Protein AF-A0A1W6JXF6-F1 (afdb_monomer)

Organism: NCBI:txid282676

pLDDT: mean 92.79, std 7.66, range [57.78, 98.44]

Sequence (200 aa):
MKIFRYTEKNNLLYPDENGKIIVIIDNSIVRAYNENKEEIINPNFWLDKEDQEIIRRIRLIESKIQNDHISIDQCIAYYPKERKIRLYNLLGKIFEDYIFQLLQNRYNVERNREIFISSKLFPNSHNRPDFIIENKLAIEAKIKENGYQQTLEYSKYFKFGAIVFPFSGICKPPLFWSCIYNTVIDPKRLFSWIDIYLKK

Secondary structure (DSSP, 8-state):
-EEEEEEEETTEEEE-TT-SEEEEEETTEEEEE-TT--B-SSPPBP--HHHHHHHHHHHHHHTTSSS-----HHHHTS-HHHHHHHHHHHHHHHHHHHHHHHHHTTS-EEES--SSPPPTT-TT-----SEEETTTEEEEE-SSB--HHHHHHHHTT-SEEEEE-SS--B--PPTTEEEE--TTT-THHHHHHHHHHHT-

Mean predicted aligned error: 4.71 Å

Radius of gyration: 20.48 Å; Cα contacts (8 Å, |Δi|>4): 330; chains: 1; bounding box: 48×38×59 Å

Nearest PDB structures (foldseek):
  6gnd-assembly2_E-2  TM=5.842E-01  e=3.401E+00  Clostridium acetobutylicum ATCC 824
  6gna-assembly1_A  TM=4.923E-01  e=1.575E+00  Clostridium acetobutylicum ATCC 824
  6gnd-assembly1_G  TM=6.306E-01  e=5.682E+00  Clostridium acetobutylicum ATCC 824

Structure (mmCIF, N/CA/C/O backbone):
data_AF-A0A1W6JXF6-F1
#
_entry.id   AF-A0A1W6JXF6-F1
#
loop_
_atom_site.group_PDB
_atom_site.id
_atom_site.type_symbol
_atom_site.label_atom_id
_atom_site.label_alt_id
_atom_site.label_comp_id
_atom_site.label_asym_id
_atom_site.label_entity_id
_atom_site.label_seq_id
_atom_site.pdbx_PDB_ins_code
_atom_site.Cartn_x
_atom_site.Cartn_y
_atom_site.Cartn_z
_atom_site.occupancy
_atom_site.B_iso_or_equiv
_atom_site.auth_seq_id
_atom_site.auth_comp_id
_atom_site.auth_asym_id
_atom_site.auth_atom_id
_atom_site.pdbx_PDB_model_num
ATOM 1 N N . MET A 1 1 ? -1.249 1.245 -21.856 1.00 88.62 1 MET A N 1
ATOM 2 C CA . MET A 1 1 ? 0.124 1.108 -22.375 1.00 88.62 1 MET A CA 1
ATOM 3 C C . MET A 1 1 ? 1.071 2.225 -21.922 1.00 88.62 1 MET A C 1
ATOM 5 O O . MET A 1 1 ? 0.755 3.404 -22.060 1.00 88.62 1 MET A O 1
ATOM 9 N N . LYS A 1 2 ? 2.245 1.845 -21.404 1.00 94.25 2 LYS A N 1
ATOM 10 C CA . LYS A 1 2 ? 3.421 2.692 -21.138 1.00 94.25 2 LYS A CA 1
ATOM 11 C C . LYS A 1 2 ? 4.643 2.062 -21.810 1.00 94.25 2 LYS A C 1
ATOM 13 O O . LYS A 1 2 ? 4.726 0.840 -21.882 1.00 94.25 2 LYS A O 1
ATOM 18 N N . ILE A 1 3 ? 5.562 2.890 -22.301 1.00 95.19 3 ILE A N 1
ATOM 19 C CA . ILE A 1 3 ? 6.779 2.445 -22.988 1.00 95.19 3 ILE A CA 1
ATOM 20 C C . ILE A 1 3 ? 7.971 3.130 -22.330 1.00 95.19 3 ILE A C 1
ATOM 22 O O . ILE A 1 3 ? 7.958 4.345 -22.141 1.00 95.19 3 ILE A O 1
ATOM 26 N N . PHE A 1 4 ? 8.983 2.341 -21.999 1.00 96.69 4 PHE A N 1
ATOM 27 C CA . PHE A 1 4 ? 10.226 2.784 -21.389 1.00 96.69 4 PHE A CA 1
ATOM 28 C C . PHE A 1 4 ? 11.419 2.248 -22.175 1.00 96.69 4 PHE A C 1
ATOM 30 O O . PHE A 1 4 ? 11.306 1.245 -22.886 1.00 96.69 4 PHE A O 1
ATOM 37 N N . ARG A 1 5 ? 12.565 2.914 -22.033 1.00 97.38 5 ARG A N 1
ATOM 38 C CA . ARG A 1 5 ? 13.825 2.471 -22.622 1.00 97.38 5 ARG A CA 1
ATOM 39 C C . ARG A 1 5 ? 14.824 2.103 -21.535 1.00 97.38 5 ARG A C 1
ATOM 41 O O . ARG A 1 5 ? 14.823 2.655 -20.437 1.00 97.38 5 ARG A O 1
ATOM 48 N N . TYR A 1 6 ? 15.627 1.097 -21.830 1.00 97.94 6 TYR A N 1
ATOM 49 C CA . TYR A 1 6 ? 16.571 0.524 -20.890 1.00 97.94 6 TYR A CA 1
ATOM 50 C C . TYR A 1 6 ? 17.893 0.217 -21.582 1.00 97.94 6 TYR A C 1
ATOM 52 O O . TYR A 1 6 ? 17.942 -0.117 -22.769 1.00 97.94 6 TYR A O 1
ATOM 60 N N . THR A 1 7 ? 18.964 0.294 -20.805 1.00 97.38 7 THR A N 1
ATOM 61 C CA . THR A 1 7 ? 20.283 -0.198 -21.189 1.00 97.38 7 THR A CA 1
ATOM 62 C C . THR A 1 7 ? 20.595 -1.430 -20.354 1.00 97.38 7 THR A C 1
ATOM 64 O O . THR A 1 7 ? 20.482 -1.408 -19.126 1.00 97.38 7 THR A O 1
ATOM 67 N N . GLU A 1 8 ? 20.982 -2.512 -21.019 1.00 96.06 8 GLU A N 1
ATOM 68 C CA . GLU A 1 8 ? 21.391 -3.742 -20.354 1.00 96.06 8 GLU A CA 1
ATOM 69 C C . GLU A 1 8 ? 22.845 -3.642 -19.882 1.00 96.06 8 GLU A C 1
ATOM 71 O O . GLU A 1 8 ? 23.741 -3.267 -20.641 1.00 96.06 8 GLU A O 1
ATOM 76 N N . LYS A 1 9 ? 23.085 -3.970 -18.611 1.00 95.31 9 LYS A N 1
ATOM 77 C CA . LYS A 1 9 ? 24.424 -4.111 -18.029 1.00 95.31 9 LYS A CA 1
ATOM 78 C C . LYS A 1 9 ? 24.409 -5.300 -17.081 1.00 95.31 9 LYS A C 1
ATOM 80 O O . LYS A 1 9 ? 23.603 -5.319 -16.157 1.00 95.31 9 LYS A O 1
ATOM 85 N N . ASN A 1 10 ? 25.308 -6.265 -17.273 1.00 92.81 10 ASN A N 1
ATOM 86 C CA . ASN A 1 10 ? 25.415 -7.460 -16.422 1.00 92.81 10 ASN A CA 1
ATOM 87 C C . ASN A 1 10 ? 24.066 -8.190 -16.229 1.00 92.81 10 ASN A C 1
ATOM 89 O O . ASN A 1 10 ? 23.692 -8.501 -15.100 1.00 92.81 10 ASN A O 1
ATOM 93 N N . ASN A 1 11 ? 23.320 -8.417 -17.317 1.00 92.25 11 ASN A N 1
ATOM 94 C CA . ASN A 1 11 ? 21.986 -9.042 -17.318 1.00 92.25 11 ASN A CA 1
ATOM 95 C C . ASN A 1 11 ? 20.922 -8.288 -16.494 1.00 92.25 11 ASN A C 1
ATOM 97 O O . ASN A 1 11 ? 19.925 -8.875 -16.074 1.00 92.25 11 ASN A O 1
ATOM 101 N N . LEU A 1 12 ? 21.137 -6.996 -16.226 1.00 96.38 12 LEU A N 1
ATOM 102 C CA . LEU A 1 12 ? 20.176 -6.119 -15.569 1.00 96.38 12 LEU A CA 1
A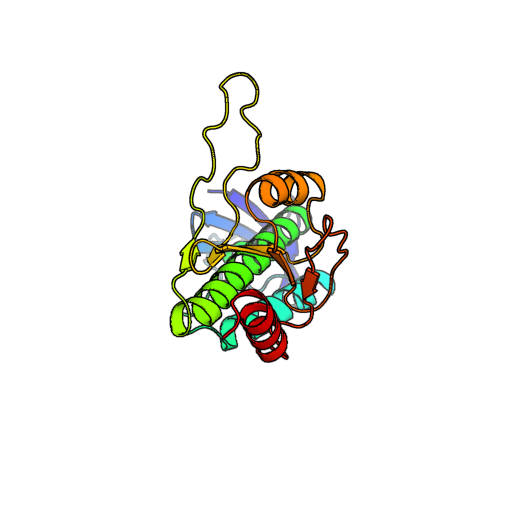TOM 103 C C . LEU A 1 12 ? 19.807 -4.957 -16.484 1.00 96.38 12 LEU 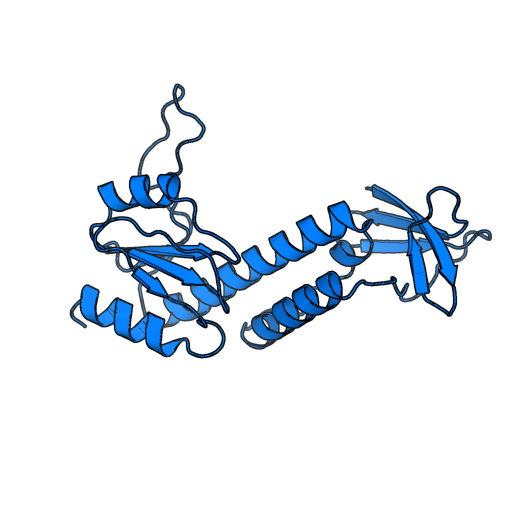A C 1
ATOM 105 O O . LEU A 1 12 ? 20.668 -4.312 -17.085 1.00 96.38 12 LEU A O 1
ATOM 109 N N . LEU A 1 13 ? 18.516 -4.650 -16.532 1.00 97.06 13 LEU A N 1
ATOM 110 C CA . LEU A 1 13 ? 17.970 -3.516 -17.257 1.00 97.06 13 LEU A CA 1
ATOM 111 C C . LEU A 1 13 ? 17.993 -2.272 -16.366 1.00 97.06 13 LEU A C 1
ATOM 113 O O . LEU A 1 13 ? 17.260 -2.174 -15.376 1.00 97.06 13 LEU A O 1
ATOM 117 N N . TYR A 1 14 ? 18.817 -1.297 -16.750 1.00 97.38 14 TYR A N 1
ATOM 118 C CA . TYR A 1 14 ? 18.905 0.015 -16.114 1.00 97.38 14 TYR A CA 1
ATOM 119 C C . TYR A 1 14 ? 18.068 1.044 -16.884 1.00 97.38 14 TYR A C 1
ATOM 121 O O . TYR A 1 14 ? 18.184 1.093 -18.109 1.00 97.38 14 TYR A O 1
ATOM 129 N N . PRO A 1 15 ? 17.243 1.861 -16.202 1.00 96.06 15 PRO A N 1
ATOM 130 C CA . PRO A 1 15 ? 16.487 2.941 -16.837 1.00 96.06 15 PRO A CA 1
ATOM 131 C C . PRO A 1 15 ? 17.400 3.869 -17.644 1.00 96.06 15 PRO A C 1
ATOM 133 O O . PRO A 1 15 ? 18.364 4.403 -17.093 1.00 96.06 15 PRO A O 1
ATOM 136 N N . ASP A 1 16 ? 17.098 4.058 -18.927 1.00 96.75 16 ASP A N 1
ATOM 137 C CA . ASP A 1 16 ? 17.883 4.904 -19.829 1.00 96.75 16 ASP A CA 1
ATOM 138 C C . ASP A 1 16 ? 17.008 5.363 -21.002 1.00 96.75 16 ASP A C 1
ATOM 140 O O . ASP A 1 16 ? 16.611 4.558 -21.839 1.00 96.75 16 ASP A O 1
ATOM 144 N N . GLU A 1 17 ? 16.709 6.660 -21.094 1.00 94.56 17 GLU A N 1
ATOM 145 C CA . GLU A 1 17 ? 15.862 7.222 -22.161 1.00 94.56 17 GLU A CA 1
ATOM 146 C C . GLU A 1 17 ? 16.454 7.063 -23.572 1.00 94.56 17 GLU A C 1
ATOM 148 O O . GLU A 1 17 ? 15.711 7.090 -24.560 1.00 94.56 17 GLU A O 1
ATOM 153 N N . ASN A 1 18 ? 17.767 6.836 -23.662 1.00 95.81 18 ASN A N 1
ATOM 154 C CA . ASN A 1 18 ? 18.485 6.544 -24.902 1.00 95.81 18 ASN A CA 1
ATOM 155 C C . ASN A 1 18 ? 18.839 5.054 -25.038 1.00 95.81 18 ASN A C 1
ATOM 157 O O . ASN A 1 18 ? 19.545 4.665 -25.970 1.00 95.81 18 ASN A O 1
ATOM 161 N N . GLY A 1 19 ? 18.352 4.222 -24.116 1.00 95.31 19 GLY A N 1
ATOM 162 C CA . GLY A 1 19 ? 18.588 2.791 -24.101 1.00 95.31 19 GLY A CA 1
ATOM 163 C C . GLY A 1 19 ? 17.999 2.078 -25.316 1.00 95.31 19 GLY A C 1
ATOM 164 O O . GLY A 1 19 ? 16.986 2.486 -25.891 1.00 95.31 19 GLY A O 1
ATOM 165 N N . LYS A 1 20 ? 18.652 0.982 -25.703 1.00 96.00 20 LYS A N 1
ATOM 166 C CA . LYS A 1 20 ? 18.291 0.172 -26.875 1.00 96.00 20 LYS A CA 1
ATOM 167 C C . LYS A 1 20 ? 17.203 -0.863 -26.592 1.00 96.00 20 LYS A C 1
ATOM 169 O O . LYS A 1 20 ? 16.563 -1.335 -27.527 1.00 96.00 20 LYS A O 1
ATOM 174 N N . ILE A 1 21 ? 16.996 -1.220 -25.324 1.00 97.50 21 ILE A N 1
ATOM 175 C CA . ILE A 1 21 ? 15.958 -2.165 -24.915 1.00 97.50 21 ILE A CA 1
ATOM 176 C C . ILE A 1 21 ? 14.648 -1.407 -24.736 1.00 97.50 21 ILE A C 1
ATOM 178 O O . ILE A 1 21 ? 14.588 -0.435 -23.984 1.00 97.50 21 ILE A O 1
ATOM 182 N N . ILE A 1 22 ? 13.590 -1.858 -25.403 1.00 97.25 22 ILE A N 1
ATOM 183 C CA . ILE A 1 22 ? 12.250 -1.278 -25.296 1.00 97.25 22 ILE A CA 1
ATOM 184 C C . ILE A 1 22 ? 11.420 -2.156 -24.372 1.00 97.25 22 ILE A C 1
ATOM 186 O O . ILE A 1 22 ? 11.208 -3.331 -24.654 1.00 97.25 22 ILE A O 1
ATOM 190 N N . VAL A 1 23 ? 10.911 -1.575 -23.290 1.00 97.12 23 VAL A N 1
ATOM 191 C CA . VAL A 1 23 ? 10.022 -2.253 -22.346 1.00 97.12 23 VAL A CA 1
ATOM 192 C C . VAL A 1 23 ? 8.627 -1.664 -22.474 1.00 97.12 23 VAL A C 1
ATOM 194 O O . VAL A 1 23 ? 8.425 -0.461 -22.303 1.00 97.12 23 VAL A O 1
ATOM 197 N N . ILE A 1 24 ? 7.662 -2.522 -22.781 1.00 95.62 24 ILE A N 1
ATOM 198 C CA . ILE A 1 24 ? 6.254 -2.183 -22.937 1.00 95.62 24 ILE A CA 1
ATOM 199 C C . ILE A 1 24 ? 5.497 -2.765 -21.751 1.00 95.62 24 ILE A C 1
ATOM 201 O O . ILE A 1 24 ? 5.565 -3.962 -21.474 1.00 95.62 24 ILE A O 1
ATOM 205 N N . ILE A 1 25 ? 4.756 -1.900 -21.068 1.00 93.88 25 ILE A N 1
ATOM 206 C CA . ILE A 1 25 ? 3.873 -2.271 -19.969 1.00 93.88 25 ILE A CA 1
ATOM 207 C C . ILE A 1 25 ? 2.446 -2.010 -20.422 1.00 93.88 25 ILE A C 1
ATOM 209 O O . ILE A 1 25 ? 2.057 -0.858 -20.660 1.00 93.88 25 ILE A O 1
ATOM 213 N N . ASP A 1 26 ? 1.655 -3.069 -20.533 1.00 88.94 26 ASP A N 1
ATOM 214 C CA . ASP A 1 26 ? 0.246 -2.957 -20.872 1.00 88.94 26 ASP A CA 1
ATOM 215 C C . ASP A 1 26 ? -0.612 -3.839 -19.971 1.00 88.94 26 ASP A C 1
ATOM 217 O O . ASP A 1 26 ? -0.455 -5.057 -19.917 1.00 88.94 26 ASP A O 1
ATOM 221 N N . ASN A 1 27 ? -1.508 -3.196 -19.221 1.00 81.81 27 ASN A N 1
ATOM 222 C CA . ASN A 1 27 ? -2.232 -3.810 -18.110 1.00 81.81 27 ASN A CA 1
ATOM 223 C C . ASN A 1 27 ? -1.268 -4.547 -17.160 1.00 81.81 27 ASN A C 1
ATOM 225 O O . ASN A 1 27 ? -0.377 -3.916 -16.593 1.00 81.81 27 ASN A O 1
ATOM 229 N N . SER A 1 28 ? -1.436 -5.861 -16.999 1.00 81.44 28 SER A N 1
ATOM 230 C CA . SER A 1 28 ? -0.600 -6.716 -16.145 1.00 81.44 28 SER A CA 1
ATOM 231 C C . SER A 1 28 ? 0.504 -7.454 -16.908 1.00 81.44 28 SER A C 1
ATOM 233 O O . SER A 1 28 ? 1.107 -8.373 -16.365 1.00 81.44 28 SER A O 1
ATOM 235 N N . ILE A 1 29 ? 0.767 -7.073 -18.161 1.00 88.50 29 ILE A N 1
ATOM 236 C CA . ILE A 1 29 ? 1.752 -7.721 -19.026 1.00 88.50 29 ILE A CA 1
ATOM 237 C C . ILE A 1 29 ? 2.958 -6.794 -19.195 1.00 88.50 29 ILE A C 1
ATOM 239 O O . ILE A 1 29 ? 2.817 -5.620 -19.547 1.00 88.50 29 ILE A O 1
ATOM 243 N N . VAL A 1 30 ? 4.150 -7.347 -18.974 1.00 93.81 30 VAL A N 1
ATOM 244 C CA . VAL A 1 30 ? 5.437 -6.704 -19.257 1.00 93.81 30 VAL A CA 1
ATOM 245 C C . VAL A 1 30 ? 6.100 -7.460 -20.398 1.00 93.81 30 VAL A C 1
ATOM 247 O O . VAL A 1 30 ? 6.264 -8.674 -20.312 1.00 93.81 30 VAL A O 1
ATOM 250 N N . ARG A 1 31 ? 6.484 -6.747 -21.458 1.00 95.38 31 ARG A N 1
ATOM 251 C CA . ARG A 1 31 ? 7.267 -7.295 -22.574 1.00 95.38 31 ARG A CA 1
ATOM 252 C C . ARG A 1 31 ? 8.495 -6.439 -22.807 1.00 95.38 31 ARG A C 1
ATOM 254 O O . ARG A 1 31 ? 8.408 -5.214 -22.738 1.00 95.38 31 ARG A O 1
ATOM 261 N N . ALA A 1 32 ? 9.623 -7.071 -23.088 1.00 96.75 32 ALA A N 1
ATOM 262 C CA . ALA A 1 32 ? 10.882 -6.396 -23.360 1.00 96.75 32 ALA A CA 1
ATOM 263 C C . ALA A 1 32 ? 11.424 -6.858 -24.712 1.00 96.75 32 ALA A C 1
ATOM 265 O O . ALA A 1 32 ? 11.378 -8.045 -25.012 1.00 96.75 32 ALA A O 1
ATOM 266 N N . TYR A 1 33 ? 11.931 -5.928 -25.515 1.00 97.38 33 TYR A N 1
ATOM 267 C CA . TYR A 1 33 ? 12.460 -6.198 -26.849 1.00 97.38 33 TYR A CA 1
ATOM 268 C C . TYR A 1 33 ? 13.845 -5.579 -27.005 1.00 97.38 33 TYR A C 1
ATOM 270 O O . TYR A 1 33 ? 14.065 -4.443 -26.576 1.00 97.38 33 TYR A O 1
ATOM 278 N N . ASN A 1 34 ? 14.769 -6.310 -27.626 1.00 94.75 34 ASN A N 1
ATOM 279 C CA . ASN A 1 34 ? 16.098 -5.798 -27.958 1.00 94.75 34 ASN A CA 1
ATOM 280 C C . ASN A 1 34 ? 16.093 -4.956 -29.252 1.00 94.75 34 ASN A C 1
ATOM 282 O O . ASN A 1 34 ? 15.055 -4.752 -29.886 1.00 94.75 34 ASN A O 1
ATOM 286 N N . GLU A 1 35 ? 17.268 -4.469 -29.662 1.00 91.62 35 GLU A N 1
ATOM 287 C CA . GLU A 1 35 ? 17.418 -3.651 -30.877 1.00 91.62 35 GLU A CA 1
ATOM 288 C C . GLU A 1 35 ? 17.036 -4.391 -32.172 1.00 91.62 35 GLU A C 1
ATOM 290 O O . GLU A 1 35 ? 16.595 -3.762 -33.135 1.00 91.62 35 GLU A O 1
ATOM 295 N N . ASN A 1 36 ? 17.112 -5.725 -32.165 1.00 93.56 36 ASN A N 1
ATOM 296 C CA . ASN A 1 36 ? 16.716 -6.597 -33.271 1.00 93.56 36 ASN A CA 1
ATOM 297 C C . ASN A 1 36 ? 15.219 -6.954 -33.246 1.00 93.56 36 ASN A C 1
ATOM 299 O O . ASN A 1 36 ? 14.760 -7.719 -34.093 1.00 93.56 36 ASN A O 1
ATOM 303 N N . LYS A 1 37 ? 14.443 -6.378 -32.313 1.00 92.00 37 LYS A N 1
ATOM 304 C CA . LYS A 1 37 ? 13.021 -6.678 -32.056 1.00 92.00 37 LYS A CA 1
ATOM 305 C C . LYS A 1 37 ? 12.763 -8.097 -31.540 1.00 92.00 37 LYS A C 1
ATOM 307 O O . LYS A 1 37 ? 11.626 -8.564 -31.586 1.00 92.00 37 LYS A O 1
ATOM 312 N N . GLU A 1 38 ? 13.785 -8.768 -31.026 1.00 95.69 38 GLU A N 1
ATOM 313 C CA . GLU A 1 38 ? 13.638 -10.068 -30.375 1.00 95.69 38 GLU A CA 1
ATOM 314 C C . GLU A 1 38 ? 13.151 -9.861 -28.940 1.00 95.69 38 GLU A C 1
ATOM 316 O O . GLU A 1 38 ? 13.596 -8.940 -28.247 1.00 95.69 38 GLU A O 1
ATOM 321 N N . GLU A 1 39 ? 12.216 -10.700 -28.499 1.00 96.12 39 GLU A N 1
ATOM 322 C CA . GLU A 1 39 ? 11.666 -10.635 -27.147 1.00 96.12 39 GLU A CA 1
ATOM 323 C C . GLU A 1 39 ? 12.671 -11.176 -26.122 1.00 96.12 39 GLU A C 1
ATOM 325 O O . GLU A 1 39 ? 13.216 -12.270 -26.267 1.00 96.12 39 GLU A O 1
ATOM 330 N N . ILE A 1 40 ? 12.895 -10.409 -25.058 1.00 94.69 40 ILE A N 1
ATOM 331 C CA . ILE A 1 40 ? 13.705 -10.810 -23.911 1.00 94.69 40 ILE A CA 1
ATOM 332 C C . ILE A 1 40 ? 12.792 -11.536 -22.929 1.00 94.69 40 ILE A C 1
ATOM 334 O O . ILE A 1 40 ? 11.919 -10.931 -22.303 1.00 94.69 40 ILE A O 1
ATOM 338 N N . ILE A 1 41 ? 13.017 -12.838 -22.775 1.00 91.62 41 ILE A N 1
ATOM 339 C CA . ILE A 1 41 ? 12.276 -13.677 -21.833 1.00 91.62 41 ILE A CA 1
ATOM 340 C C . ILE A 1 41 ? 12.738 -13.357 -20.406 1.00 91.62 41 ILE A C 1
ATOM 342 O O . ILE A 1 41 ? 13.934 -13.362 -20.127 1.00 91.62 41 ILE A O 1
ATOM 346 N N . ASN A 1 42 ? 11.785 -13.125 -19.496 1.00 89.38 42 ASN A N 1
ATOM 347 C CA . ASN A 1 42 ? 12.027 -12.810 -18.079 1.00 89.38 42 ASN A CA 1
ATOM 348 C C . ASN A 1 42 ? 12.997 -11.626 -17.871 1.00 89.38 42 ASN A C 1
ATOM 350 O O . ASN A 1 42 ? 14.071 -11.802 -17.288 1.00 89.38 42 ASN A O 1
ATOM 354 N N . PRO A 1 43 ? 12.640 -10.412 -18.335 1.00 93.12 43 PRO A N 1
ATOM 355 C CA . PRO A 1 43 ? 13.502 -9.245 -18.196 1.00 93.12 43 PRO A CA 1
ATOM 356 C C . PRO A 1 43 ? 13.799 -8.954 -16.720 1.00 93.12 43 PRO A C 1
ATOM 358 O O . PRO A 1 43 ? 12.886 -8.807 -15.907 1.00 93.12 43 PRO A O 1
ATOM 361 N N . ASN A 1 44 ? 15.083 -8.838 -16.379 1.00 95.06 44 ASN A N 1
ATOM 362 C CA . ASN A 1 44 ? 15.519 -8.583 -15.012 1.00 95.06 44 ASN A CA 1
ATOM 363 C C . ASN A 1 44 ? 15.873 -7.104 -14.830 1.00 95.06 44 ASN A C 1
ATOM 365 O O . ASN A 1 44 ? 16.786 -6.584 -15.468 1.00 95.06 44 ASN A O 1
ATOM 369 N N . PHE A 1 45 ? 15.139 -6.405 -13.971 1.00 96.56 45 PHE A N 1
ATOM 370 C CA . PHE A 1 45 ? 15.291 -4.964 -13.780 1.00 96.56 45 PHE A CA 1
ATOM 371 C C . PHE A 1 45 ? 16.263 -4.657 -12.647 1.00 96.56 45 PHE A C 1
ATOM 373 O O . PHE A 1 45 ? 16.230 -5.290 -11.594 1.00 96.56 45 PHE A O 1
ATOM 380 N N . TRP A 1 46 ? 17.094 -3.628 -12.819 1.00 96.75 46 TRP A N 1
ATOM 381 C CA . TRP A 1 46 ? 17.878 -3.114 -11.702 1.00 96.75 46 TRP A CA 1
ATOM 382 C C . TRP A 1 46 ? 16.965 -2.470 -10.649 1.00 96.75 46 TRP A C 1
ATOM 384 O O . TRP A 1 46 ? 16.113 -1.634 -10.976 1.00 96.75 46 TRP A O 1
ATOM 394 N N . LEU A 1 47 ? 17.185 -2.827 -9.383 1.00 96.88 47 LEU A N 1
ATOM 395 C CA . LEU A 1 47 ? 16.429 -2.368 -8.218 1.00 96.88 47 LEU A CA 1
ATOM 396 C C . LEU A 1 47 ? 17.376 -1.749 -7.192 1.00 96.88 47 LEU A C 1
ATOM 398 O O . LEU A 1 47 ? 18.403 -2.348 -6.855 1.00 96.88 47 LEU A O 1
ATOM 402 N N . ASP A 1 48 ? 17.007 -0.585 -6.662 1.00 96.31 48 ASP A N 1
ATOM 403 C CA . ASP A 1 48 ? 17.742 0.015 -5.550 1.00 96.31 48 ASP A CA 1
ATOM 404 C C . ASP A 1 48 ? 17.413 -0.677 -4.208 1.00 96.31 48 ASP A C 1
ATOM 406 O O . ASP A 1 48 ? 16.579 -1.582 -4.126 1.00 96.31 48 ASP A O 1
ATOM 410 N N . LYS A 1 49 ? 18.093 -0.273 -3.126 1.00 97.19 49 LYS A N 1
ATOM 411 C CA . LYS A 1 49 ? 17.875 -0.861 -1.790 1.00 97.19 49 LYS A CA 1
ATOM 412 C C . LYS A 1 49 ? 16.454 -0.641 -1.260 1.00 97.19 49 LYS A C 1
ATOM 414 O O . LYS A 1 49 ? 15.956 -1.472 -0.505 1.00 97.19 49 LYS A O 1
ATOM 419 N N . GLU A 1 50 ? 15.823 0.479 -1.605 1.00 95.75 50 GLU A N 1
ATOM 420 C CA . GLU A 1 50 ? 14.471 0.794 -1.145 1.00 95.75 50 GLU A CA 1
ATOM 421 C C . GLU A 1 50 ? 13.446 -0.073 -1.880 1.00 95.75 50 GLU A C 1
ATOM 423 O O . GLU A 1 50 ? 12.598 -0.683 -1.232 1.00 95.75 50 GLU A O 1
ATOM 428 N N . ASP A 1 51 ? 13.577 -0.204 -3.204 1.00 96.75 51 ASP A N 1
ATOM 429 C CA . ASP A 1 51 ? 12.768 -1.106 -4.026 1.00 96.75 51 ASP A CA 1
ATOM 430 C C . ASP A 1 51 ? 12.800 -2.530 -3.448 1.00 96.75 51 ASP A C 1
ATOM 432 O O . ASP A 1 51 ? 11.755 -3.147 -3.225 1.00 96.75 51 ASP A O 1
ATOM 436 N N . GLN A 1 52 ? 14.003 -3.030 -3.147 1.00 97.19 52 GLN A N 1
ATOM 437 C CA . GLN A 1 52 ? 14.211 -4.363 -2.578 1.00 97.19 52 GLN A CA 1
ATOM 438 C C . GLN A 1 52 ? 13.517 -4.533 -1.220 1.00 97.19 52 GLN A C 1
ATOM 440 O O . GLN A 1 52 ? 12.869 -5.554 -0.987 1.00 97.19 52 GLN A O 1
ATOM 445 N N . GLU A 1 53 ? 13.603 -3.541 -0.331 1.00 96.56 53 GLU A N 1
ATOM 446 C CA . GLU A 1 53 ? 12.944 -3.599 0.977 1.00 96.56 53 GLU A CA 1
ATOM 447 C C . GLU A 1 53 ? 11.413 -3.561 0.855 1.00 96.56 53 GLU A C 1
ATOM 449 O O . GLU A 1 53 ? 10.724 -4.302 1.563 1.00 96.56 53 GLU A O 1
ATOM 454 N N . ILE A 1 54 ? 10.858 -2.756 -0.060 1.00 96.50 54 ILE A N 1
ATOM 455 C CA . ILE A 1 54 ? 9.407 -2.729 -0.304 1.00 96.50 54 ILE A CA 1
ATOM 456 C C . ILE A 1 54 ? 8.941 -4.081 -0.858 1.00 96.50 54 ILE A C 1
ATOM 458 O O . ILE A 1 54 ? 7.958 -4.637 -0.366 1.00 96.50 54 ILE A O 1
ATOM 462 N N . ILE A 1 55 ? 9.669 -4.650 -1.824 1.00 96.69 55 ILE A N 1
ATOM 463 C CA . ILE A 1 55 ? 9.369 -5.971 -2.393 1.00 96.69 55 ILE A CA 1
ATOM 464 C C . ILE A 1 55 ? 9.434 -7.051 -1.310 1.00 96.69 55 ILE A C 1
ATOM 466 O O . ILE A 1 55 ? 8.512 -7.859 -1.200 1.00 96.69 55 ILE A O 1
ATOM 470 N N . ARG A 1 56 ? 10.462 -7.043 -0.453 1.00 96.50 56 ARG A N 1
ATOM 471 C CA . ARG A 1 56 ? 10.581 -7.986 0.670 1.00 96.50 56 ARG A CA 1
ATOM 472 C C . ARG A 1 56 ? 9.363 -7.916 1.596 1.00 96.50 56 ARG A C 1
ATOM 474 O O . ARG A 1 56 ? 8.849 -8.954 2.011 1.00 96.50 56 ARG A O 1
ATOM 481 N N . ARG A 1 57 ? 8.878 -6.708 1.905 1.00 96.19 57 ARG A N 1
ATOM 482 C CA . ARG A 1 57 ? 7.660 -6.502 2.708 1.00 96.19 57 ARG A CA 1
ATOM 483 C C . ARG A 1 57 ? 6.411 -7.016 2.003 1.00 96.19 57 ARG A C 1
ATOM 485 O O . ARG A 1 57 ? 5.620 -7.694 2.648 1.00 96.19 57 ARG A O 1
ATOM 492 N N . ILE A 1 58 ? 6.257 -6.743 0.705 1.00 96.06 58 ILE A N 1
ATOM 493 C CA . ILE A 1 58 ? 5.154 -7.272 -0.111 1.00 96.06 58 ILE A CA 1
ATOM 494 C C . ILE A 1 58 ? 5.126 -8.799 -0.024 1.00 96.06 58 ILE A C 1
ATOM 496 O O . ILE A 1 58 ? 4.107 -9.356 0.370 1.00 96.06 58 ILE A O 1
ATOM 500 N N . ARG A 1 59 ? 6.257 -9.465 -0.298 1.00 94.69 59 ARG A N 1
ATOM 501 C CA . ARG A 1 59 ? 6.362 -10.933 -0.251 1.00 94.69 59 ARG A CA 1
ATOM 502 C C . ARG A 1 59 ? 6.061 -11.500 1.136 1.00 94.69 59 ARG A C 1
ATOM 504 O O . ARG A 1 59 ? 5.430 -12.546 1.253 1.00 94.69 59 ARG A O 1
ATOM 511 N N . LEU A 1 60 ? 6.471 -10.803 2.197 1.00 94.88 60 LEU A N 1
ATOM 512 C CA . LEU A 1 60 ? 6.168 -11.219 3.564 1.00 94.88 60 LEU A CA 1
ATOM 513 C C . LEU A 1 60 ? 4.659 -11.202 3.848 1.00 94.88 60 LEU A C 1
ATOM 515 O O . LEU A 1 60 ? 4.156 -12.159 4.428 1.00 94.88 60 LEU A O 1
ATOM 519 N N . ILE A 1 61 ? 3.936 -10.155 3.438 1.00 95.38 61 ILE A N 1
ATOM 520 C CA . ILE A 1 61 ? 2.477 -10.083 3.633 1.00 95.38 61 ILE A CA 1
ATOM 521 C C . ILE A 1 61 ? 1.758 -11.065 2.704 1.00 95.38 61 ILE A C 1
ATOM 523 O O . ILE A 1 61 ? 0.851 -11.764 3.142 1.00 95.38 61 ILE A O 1
ATOM 527 N N . GLU A 1 62 ? 2.203 -11.173 1.451 1.00 92.94 62 GLU A N 1
ATOM 528 C CA . GLU A 1 62 ? 1.683 -12.130 0.469 1.00 92.94 62 GLU A CA 1
ATOM 529 C C . GLU A 1 62 ? 1.727 -13.570 1.003 1.00 92.94 62 GLU A C 1
ATOM 531 O O . GLU A 1 62 ? 0.748 -14.297 0.893 1.00 92.94 62 GLU A O 1
ATOM 536 N N . SER A 1 63 ? 2.804 -13.959 1.696 1.00 92.06 63 SER A N 1
ATOM 537 C CA . SER A 1 63 ? 2.918 -15.291 2.318 1.00 92.06 63 SER A CA 1
ATOM 538 C C . SER A 1 63 ? 1.883 -15.585 3.418 1.00 92.06 63 SER A C 1
ATOM 540 O O . SER A 1 63 ? 1.809 -16.711 3.910 1.00 92.06 63 SER A O 1
ATOM 542 N N . LYS A 1 64 ? 1.120 -14.575 3.855 1.00 90.94 64 LYS A N 1
ATOM 543 C CA . LYS A 1 64 ? 0.105 -14.677 4.913 1.00 90.94 64 LYS A CA 1
ATOM 544 C C . LYS A 1 64 ? -1.329 -14.661 4.387 1.00 90.94 64 LYS A C 1
ATOM 546 O O . LYS A 1 64 ? -2.236 -14.890 5.183 1.00 90.94 64 LYS A O 1
ATOM 551 N N . ILE A 1 65 ? -1.537 -14.390 3.100 1.00 87.75 65 ILE A N 1
ATOM 552 C CA . ILE A 1 65 ? -2.864 -14.357 2.477 1.00 87.75 65 ILE A CA 1
ATOM 553 C C . ILE A 1 65 ? -3.081 -15.598 1.613 1.00 87.75 65 ILE A C 1
ATOM 555 O O . ILE A 1 65 ? -2.152 -16.115 1.001 1.00 87.75 65 ILE A O 1
ATOM 559 N N . GLN A 1 66 ? -4.321 -16.079 1.550 1.00 78.69 66 GLN A N 1
ATOM 560 C CA . GLN A 1 66 ? -4.702 -17.248 0.743 1.00 78.69 66 GLN A CA 1
ATOM 561 C C . GLN A 1 66 ? -5.016 -16.867 -0.717 1.00 78.69 66 GLN A C 1
ATOM 563 O O . GLN A 1 66 ? -6.035 -17.285 -1.256 1.00 78.69 66 GLN A O 1
ATOM 568 N N . ASN A 1 67 ? -4.186 -16.026 -1.342 1.00 68.06 67 ASN A N 1
ATOM 569 C CA . ASN A 1 67 ? -4.392 -15.568 -2.720 1.00 68.06 67 ASN A CA 1
ATOM 570 C C . ASN A 1 67 ? -3.307 -16.100 -3.662 1.00 68.06 67 ASN A C 1
ATOM 572 O O . ASN A 1 67 ? -2.189 -16.393 -3.235 1.00 68.06 67 ASN A O 1
ATOM 576 N N . ASP A 1 68 ? -3.646 -16.164 -4.953 1.00 68.06 68 ASP A N 1
ATOM 577 C CA . ASP A 1 68 ? -2.698 -16.434 -6.033 1.00 68.06 68 ASP A CA 1
ATOM 578 C C . ASP A 1 68 ? -1.518 -15.454 -6.008 1.00 68.06 68 ASP A C 1
ATOM 580 O O . ASP A 1 68 ? -1.632 -14.312 -5.548 1.00 68.06 68 ASP A O 1
ATOM 584 N N . HIS A 1 69 ? -0.383 -15.910 -6.542 1.00 77.12 69 HIS A N 1
ATOM 585 C CA . HIS A 1 69 ? 0.847 -15.131 -6.599 1.00 77.12 69 HIS A CA 1
ATOM 586 C C . HIS A 1 69 ? 0.621 -13.746 -7.218 1.00 77.12 69 HIS A C 1
ATOM 588 O O . HIS A 1 69 ? 0.147 -13.602 -8.347 1.00 77.12 69 HIS A O 1
ATOM 594 N N . ILE A 1 70 ? 1.021 -12.710 -6.490 1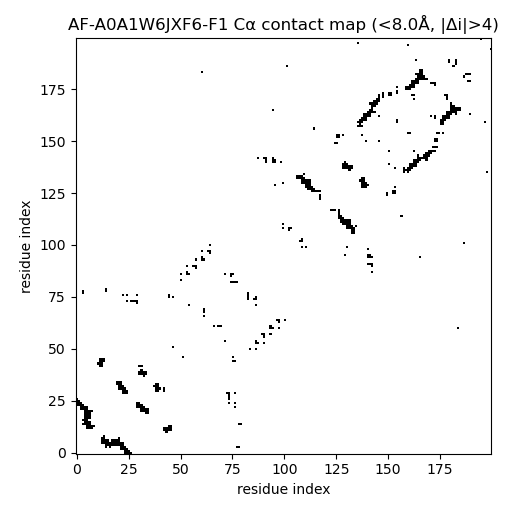.00 80.88 70 ILE A N 1
ATOM 595 C CA . ILE A 1 70 ? 0.902 -11.326 -6.914 1.00 80.88 70 ILE A CA 1
ATOM 596 C C . ILE A 1 70 ? 2.124 -10.979 -7.762 1.00 80.88 70 ILE A C 1
ATOM 598 O O . ILE A 1 70 ? 3.237 -10.819 -7.249 1.00 80.88 70 ILE A O 1
ATOM 602 N N . SER A 1 71 ? 1.926 -10.823 -9.073 1.00 84.12 71 SER A N 1
ATOM 603 C CA . SER A 1 71 ? 2.999 -10.348 -9.952 1.00 84.12 71 SER A CA 1
ATOM 604 C C . SER A 1 71 ? 3.367 -8.898 -9.617 1.00 84.12 71 SER A C 1
ATOM 606 O O . SER A 1 71 ? 2.543 -7.976 -9.681 1.00 84.12 71 SER A O 1
ATOM 608 N N . ILE A 1 72 ? 4.644 -8.705 -9.281 1.00 91.31 72 ILE A N 1
ATOM 609 C CA . ILE A 1 72 ? 5.265 -7.392 -9.067 1.00 91.31 72 ILE A CA 1
ATOM 610 C C . ILE A 1 72 ? 5.902 -6.844 -10.347 1.00 91.31 72 ILE A C 1
AT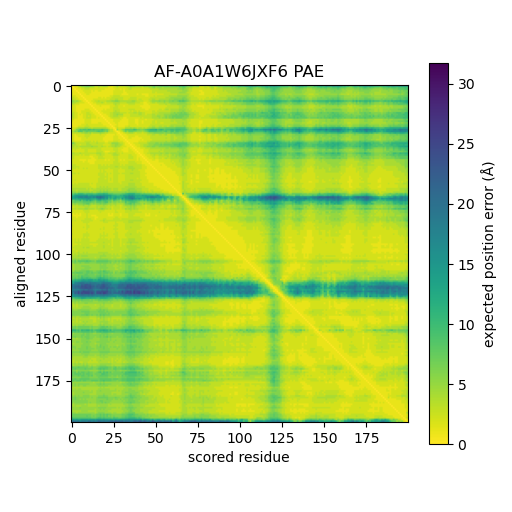OM 612 O O . ILE A 1 72 ? 6.357 -5.701 -10.344 1.00 91.31 72 ILE A O 1
ATOM 616 N N . ASP A 1 73 ? 5.924 -7.629 -11.428 1.00 90.12 73 ASP A N 1
ATOM 617 C CA . ASP A 1 73 ? 6.676 -7.335 -12.655 1.00 90.12 73 ASP A CA 1
ATOM 618 C C . ASP A 1 73 ? 6.206 -6.021 -13.275 1.00 90.12 73 ASP A C 1
ATOM 620 O O . ASP A 1 73 ? 6.993 -5.125 -13.584 1.00 90.12 73 ASP A O 1
ATOM 624 N N . GLN A 1 74 ? 4.885 -5.845 -13.310 1.00 89.69 74 GLN A N 1
ATOM 625 C CA . GLN A 1 74 ? 4.238 -4.610 -13.741 1.00 89.69 74 GLN A CA 1
ATOM 626 C C . GLN A 1 74 ? 4.612 -3.387 -12.892 1.00 89.69 74 GLN A C 1
ATOM 628 O O . GLN A 1 74 ? 4.431 -2.269 -13.351 1.00 89.69 74 GLN A O 1
ATOM 633 N N . CYS A 1 75 ? 5.095 -3.550 -11.657 1.00 93.56 75 CYS A N 1
ATOM 634 C CA . CYS A 1 75 ? 5.558 -2.435 -10.831 1.00 93.56 75 CYS A CA 1
ATOM 635 C C . CYS A 1 75 ? 7.043 -2.153 -11.078 1.00 93.56 75 CYS A C 1
ATOM 637 O O . CYS A 1 75 ? 7.408 -1.000 -11.305 1.00 93.56 75 CYS A O 1
ATOM 639 N N . ILE A 1 76 ? 7.887 -3.193 -11.064 1.00 95.44 76 ILE A N 1
ATOM 640 C CA . ILE A 1 76 ? 9.353 -3.071 -11.191 1.00 95.44 76 ILE A CA 1
ATOM 641 C C . ILE A 1 76 ? 9.799 -2.582 -12.573 1.00 95.44 76 ILE A C 1
ATOM 643 O O . ILE A 1 76 ? 10.810 -1.888 -12.675 1.00 95.44 76 ILE A O 1
ATOM 647 N N . ALA A 1 77 ? 9.010 -2.870 -13.611 1.00 95.44 77 ALA A N 1
ATOM 648 C CA . ALA A 1 77 ? 9.280 -2.455 -14.983 1.00 95.44 77 ALA A CA 1
ATOM 649 C C . ALA A 1 77 ? 9.135 -0.940 -15.219 1.00 95.44 77 ALA A C 1
ATOM 651 O O . ALA A 1 77 ? 9.487 -0.456 -16.289 1.00 95.44 77 ALA A O 1
ATOM 652 N N . TYR A 1 78 ? 8.615 -0.176 -14.251 1.00 95.75 78 TYR A N 1
ATOM 653 C CA . TYR A 1 78 ? 8.587 1.285 -14.326 1.00 95.75 78 TYR A CA 1
ATOM 654 C C . TYR A 1 78 ? 9.948 1.900 -13.965 1.00 95.75 78 TYR A C 1
ATOM 656 O O . TYR A 1 78 ? 10.774 1.317 -13.249 1.00 95.75 78 TYR A O 1
ATOM 664 N N . TYR A 1 79 ? 10.164 3.141 -14.401 1.00 95.44 79 TYR A N 1
ATOM 665 C CA . TYR A 1 79 ? 11.280 3.966 -13.934 1.00 95.44 79 TYR A CA 1
ATOM 666 C C . TYR A 1 79 ? 11.190 4.256 -12.424 1.00 95.44 79 TYR A C 1
ATOM 668 O O . TYR A 1 79 ? 10.089 4.253 -11.870 1.00 95.44 79 TYR A O 1
ATOM 676 N N . PRO A 1 80 ? 12.314 4.557 -11.741 1.00 94.50 80 PRO A N 1
ATOM 677 C CA . PRO A 1 80 ? 12.409 4.484 -10.279 1.00 94.50 80 PRO A CA 1
ATOM 678 C C . PRO A 1 80 ? 11.351 5.288 -9.508 1.00 94.50 80 PRO A C 1
ATOM 680 O O . PRO A 1 80 ? 10.774 4.787 -8.547 1.00 94.50 80 PRO A O 1
ATOM 683 N N . LYS A 1 81 ? 11.030 6.518 -9.936 1.00 93.88 81 LYS A N 1
ATOM 684 C CA . LYS A 1 81 ? 10.020 7.349 -9.253 1.00 93.88 81 LYS A CA 1
ATOM 685 C C . LYS A 1 81 ? 8.616 6.738 -9.335 1.00 93.88 81 LYS A C 1
ATOM 687 O O . LYS A 1 81 ? 7.938 6.618 -8.317 1.00 93.88 81 LYS A O 1
ATOM 692 N N . GLU A 1 82 ? 8.179 6.353 -10.534 1.00 94.75 82 GLU A N 1
ATOM 693 C CA . GLU A 1 82 ? 6.857 5.745 -10.746 1.00 94.75 82 GLU A CA 1
ATOM 694 C C . GLU A 1 82 ? 6.782 4.337 -10.145 1.00 94.75 82 GLU A C 1
ATOM 696 O O . GLU A 1 82 ? 5.775 3.977 -9.534 1.00 94.75 82 GLU A O 1
ATOM 701 N N . ARG A 1 83 ? 7.871 3.569 -10.248 1.00 95.81 83 ARG A N 1
ATOM 702 C CA . ARG A 1 83 ? 8.037 2.252 -9.630 1.00 95.81 83 ARG A CA 1
ATOM 703 C C . ARG A 1 83 ? 7.782 2.297 -8.132 1.00 95.81 83 ARG A C 1
ATOM 705 O O . ARG A 1 83 ? 6.946 1.539 -7.652 1.00 95.81 83 ARG A O 1
ATOM 712 N N . LYS A 1 84 ? 8.437 3.207 -7.404 1.00 95.88 84 LYS A N 1
ATOM 713 C CA . LYS A 1 84 ? 8.266 3.338 -5.948 1.00 95.88 84 LYS A CA 1
ATOM 714 C C . LYS A 1 84 ? 6.820 3.626 -5.572 1.00 95.88 84 LYS A C 1
ATOM 716 O O . LYS A 1 84 ? 6.276 2.963 -4.695 1.00 95.88 84 LYS A O 1
ATOM 721 N N . ILE A 1 85 ? 6.171 4.557 -6.273 1.00 95.75 85 ILE A N 1
ATOM 722 C CA . ILE A 1 85 ? 4.751 4.871 -6.052 1.00 95.75 85 ILE A CA 1
ATOM 723 C C . ILE A 1 85 ? 3.893 3.614 -6.237 1.00 95.75 85 ILE A C 1
ATOM 725 O O . ILE A 1 85 ? 3.059 3.300 -5.389 1.00 95.75 85 ILE A O 1
ATOM 729 N N . ARG A 1 86 ? 4.121 2.856 -7.314 1.00 95.38 86 ARG A N 1
ATOM 730 C CA . ARG A 1 86 ? 3.374 1.623 -7.595 1.00 95.38 86 ARG A CA 1
ATOM 731 C C . ARG A 1 86 ? 3.630 0.527 -6.566 1.00 95.38 86 ARG A C 1
ATOM 733 O O . ARG A 1 86 ? 2.671 -0.097 -6.126 1.00 95.38 86 ARG A O 1
ATOM 740 N N . LEU A 1 87 ? 4.879 0.331 -6.148 1.00 96.94 87 LEU A N 1
ATOM 741 C CA . LEU A 1 87 ? 5.244 -0.632 -5.109 1.00 96.94 87 LEU A CA 1
ATOM 742 C C . LEU A 1 87 ? 4.601 -0.278 -3.760 1.00 96.94 87 LEU A C 1
ATOM 744 O O . LEU A 1 87 ? 4.036 -1.156 -3.115 1.00 96.94 87 LEU A O 1
ATOM 748 N N . TYR A 1 88 ? 4.607 0.994 -3.350 1.00 96.75 88 TYR A N 1
ATOM 749 C CA . TYR A 1 88 ? 3.919 1.420 -2.126 1.00 96.75 88 TYR A CA 1
ATOM 750 C C . TYR A 1 88 ? 2.397 1.259 -2.225 1.00 96.75 88 TYR A C 1
ATOM 752 O O . TYR A 1 88 ? 1.779 0.781 -1.276 1.00 96.75 88 TYR A O 1
ATOM 760 N N . ASN A 1 89 ? 1.789 1.583 -3.369 1.00 95.75 89 ASN A N 1
ATOM 761 C CA . ASN A 1 89 ? 0.356 1.355 -3.582 1.00 95.75 89 ASN A CA 1
ATOM 762 C C . ASN A 1 89 ? 0.006 -0.138 -3.501 1.00 95.75 89 ASN A C 1
ATOM 764 O O . ASN A 1 89 ? -0.985 -0.507 -2.873 1.00 95.75 89 ASN A O 1
ATOM 768 N N . LEU A 1 90 ? 0.837 -0.998 -4.098 1.00 95.56 90 LEU A N 1
ATOM 769 C CA . LEU A 1 90 ? 0.670 -2.445 -4.029 1.00 95.56 90 LEU A CA 1
ATOM 770 C C . LEU A 1 90 ? 0.812 -2.955 -2.589 1.00 95.56 90 LEU A C 1
ATOM 772 O O . LEU A 1 90 ? -0.035 -3.715 -2.132 1.00 95.56 90 LEU A O 1
ATOM 776 N N . LEU A 1 91 ? 1.826 -2.490 -1.853 1.00 96.81 91 LEU A N 1
ATOM 777 C CA . LEU A 1 91 ? 2.012 -2.819 -0.439 1.00 96.81 91 LEU A CA 1
ATOM 778 C C . LEU A 1 91 ? 0.793 -2.412 0.404 1.00 96.81 91 LEU A C 1
ATOM 780 O O . LEU A 1 91 ? 0.353 -3.194 1.243 1.00 96.81 91 LEU A O 1
ATOM 784 N N . GLY A 1 92 ? 0.241 -1.217 0.170 1.00 96.69 92 GLY A N 1
ATOM 785 C CA . GLY A 1 92 ? -0.970 -0.731 0.837 1.00 96.69 92 GLY A CA 1
ATOM 786 C C . GLY A 1 92 ? -2.173 -1.628 0.579 1.00 96.69 92 GLY A C 1
ATOM 787 O O . GLY A 1 92 ? -2.795 -2.099 1.527 1.00 96.69 92 GLY A O 1
ATOM 788 N N . LYS A 1 93 ? -2.437 -1.935 -0.694 1.00 95.00 93 LYS A N 1
ATOM 789 C CA . LYS A 1 93 ? -3.544 -2.807 -1.098 1.00 95.00 93 LYS A CA 1
ATOM 790 C C . LYS A 1 93 ? -3.437 -4.204 -0.480 1.00 95.00 93 LYS A C 1
ATOM 792 O O . LYS A 1 93 ? -4.397 -4.690 0.105 1.00 95.00 93 LYS A O 1
ATOM 797 N N . ILE A 1 94 ? -2.268 -4.836 -0.584 1.00 95.38 94 ILE A N 1
ATOM 798 C CA . ILE A 1 94 ? -2.042 -6.187 -0.048 1.00 95.38 94 ILE A CA 1
ATOM 799 C C . ILE A 1 94 ? -2.200 -6.201 1.470 1.00 95.38 94 ILE A C 1
ATOM 801 O O . ILE A 1 94 ? -2.741 -7.150 2.031 1.00 95.38 94 ILE A O 1
ATOM 805 N N . PHE A 1 95 ? -1.732 -5.152 2.146 1.00 97.31 95 PHE A N 1
ATOM 806 C CA . PHE A 1 95 ? -1.897 -5.038 3.584 1.00 97.31 95 PHE A CA 1
ATOM 807 C C . PHE A 1 95 ? -3.369 -4.883 3.991 1.00 97.31 95 PHE A C 1
ATOM 809 O O . PHE A 1 95 ? -3.805 -5.556 4.922 1.00 97.31 95 PHE A O 1
ATOM 816 N N . GLU A 1 96 ? -4.145 -4.061 3.282 1.00 96.75 96 GLU A N 1
ATOM 817 C CA . GLU A 1 96 ? -5.593 -3.950 3.490 1.00 96.75 96 GLU A CA 1
ATOM 818 C C . GLU A 1 96 ? -6.284 -5.310 3.281 1.00 96.75 96 GLU A C 1
ATOM 820 O O . GLU A 1 96 ? -7.031 -5.762 4.148 1.00 96.75 96 GLU A O 1
ATOM 825 N N . ASP A 1 97 ? -5.971 -6.018 2.191 1.00 94.88 97 ASP A N 1
ATOM 826 C CA . ASP A 1 97 ? -6.523 -7.351 1.914 1.00 94.88 97 ASP A CA 1
ATOM 827 C C . ASP A 1 97 ? -6.163 -8.369 3.018 1.00 94.88 97 ASP A C 1
ATOM 829 O O . ASP A 1 97 ? -7.018 -9.147 3.448 1.00 94.88 97 ASP A O 1
ATOM 833 N N . TYR A 1 98 ? -4.932 -8.332 3.542 1.00 95.94 98 TYR A N 1
ATOM 834 C CA . TYR A 1 98 ? -4.506 -9.155 4.680 1.00 95.94 98 TYR A CA 1
ATOM 835 C C . TYR A 1 98 ? -5.309 -8.863 5.955 1.00 95.94 98 TYR A C 1
ATOM 837 O O . TYR A 1 98 ? -5.793 -9.790 6.607 1.00 95.94 98 TYR A O 1
ATOM 845 N N . ILE A 1 99 ? -5.488 -7.586 6.310 1.00 97.44 99 ILE A N 1
ATOM 846 C CA . ILE A 1 99 ? -6.281 -7.198 7.485 1.00 97.44 99 ILE A CA 1
ATOM 847 C C . ILE A 1 99 ? -7.738 -7.631 7.318 1.00 97.44 99 ILE A C 1
ATOM 849 O O . ILE A 1 99 ? -8.322 -8.171 8.257 1.00 97.44 99 ILE A O 1
ATOM 853 N N . PHE A 1 100 ? -8.312 -7.461 6.127 1.00 96.00 100 PHE A N 1
ATOM 854 C CA . PHE A 1 100 ? -9.665 -7.923 5.843 1.00 96.00 100 PHE A CA 1
ATOM 855 C C . PHE A 1 100 ? -9.806 -9.429 6.084 1.00 96.00 100 PHE A C 1
ATOM 857 O O . PHE A 1 100 ? -10.701 -9.845 6.822 1.00 96.00 100 PHE A O 1
ATOM 864 N N . GLN A 1 101 ? -8.883 -10.236 5.543 1.00 94.56 101 GLN A N 1
ATOM 865 C CA . GLN A 1 101 ? -8.875 -11.688 5.742 1.00 94.56 101 GLN A CA 1
ATOM 866 C C . GLN A 1 101 ? -8.752 -12.080 7.219 1.00 94.56 101 GLN A C 1
ATOM 868 O O . GLN A 1 101 ? -9.454 -12.984 7.670 1.00 94.56 101 GLN A O 1
ATOM 873 N N . LEU A 1 102 ? -7.911 -11.386 7.991 1.00 94.88 102 LEU A N 1
ATOM 874 C CA . LEU A 1 102 ? -7.802 -11.620 9.432 1.00 94.88 102 LEU A CA 1
ATOM 875 C C . LEU A 1 102 ? -9.117 -11.350 10.169 1.00 94.88 102 LEU A C 1
ATOM 877 O O . LEU A 1 102 ? -9.510 -12.129 11.038 1.00 94.88 102 LEU A O 1
ATOM 881 N N . LEU A 1 103 ? -9.772 -10.232 9.861 1.00 96.75 103 LEU A N 1
ATOM 882 C CA . LEU A 1 103 ? -10.931 -9.760 10.612 1.00 96.75 103 LEU A CA 1
ATOM 883 C C . LEU A 1 103 ? -12.210 -10.524 10.249 1.00 96.75 103 LEU A C 1
ATOM 885 O O . LEU A 1 103 ? -12.961 -10.893 11.153 1.00 96.75 103 LEU A O 1
ATOM 889 N N . GLN A 1 104 ? -12.440 -10.806 8.961 1.00 95.25 104 GLN A N 1
ATOM 890 C CA . GLN A 1 104 ? -13.668 -11.465 8.488 1.00 95.25 104 GLN A CA 1
ATOM 891 C C . GLN A 1 104 ? -13.843 -12.885 9.045 1.00 95.25 104 GLN A C 1
ATOM 893 O O . GLN A 1 104 ? -14.961 -13.364 9.192 1.00 95.25 104 GLN A O 1
ATOM 898 N N . ASN A 1 105 ? -12.742 -13.550 9.409 1.00 90.81 105 ASN A N 1
ATOM 899 C CA . ASN A 1 105 ? -12.776 -14.894 9.989 1.00 90.81 105 ASN A CA 1
ATOM 900 C C . ASN A 1 105 ? -13.350 -14.921 11.414 1.00 90.81 105 ASN A C 1
ATOM 902 O O . ASN A 1 105 ? -13.631 -15.995 11.943 1.00 90.81 105 ASN A O 1
ATOM 906 N N . ARG A 1 106 ? -13.473 -13.757 12.063 1.00 94.94 106 ARG A N 1
ATOM 907 C CA . ARG A 1 106 ? -13.825 -13.643 13.481 1.00 94.94 106 ARG A CA 1
ATOM 908 C C . ARG A 1 106 ? -15.017 -12.728 13.751 1.00 94.94 106 ARG A C 1
ATOM 910 O O . ARG A 1 106 ? -15.741 -12.944 14.724 1.00 94.94 106 ARG A O 1
ATOM 917 N N . TYR A 1 107 ? -15.183 -11.688 12.949 1.00 97.00 107 TYR A N 1
ATOM 918 C CA . TYR A 1 107 ? -16.175 -10.647 13.180 1.00 97.00 107 TYR A CA 1
ATOM 919 C C . TYR A 1 107 ? -17.023 -10.425 11.937 1.00 97.00 107 TYR A C 1
ATOM 921 O O . TYR A 1 107 ? -16.611 -10.745 10.824 1.00 97.00 107 TYR A O 1
ATOM 929 N N . ASN A 1 108 ? -18.174 -9.784 12.121 1.00 96.88 108 ASN A N 1
ATOM 930 C CA . ASN A 1 108 ? -18.857 -9.151 11.004 1.00 96.88 108 ASN A CA 1
ATOM 931 C C . ASN A 1 108 ? -18.067 -7.905 10.563 1.00 96.88 108 ASN A C 1
ATOM 933 O O . ASN A 1 108 ? -17.890 -6.975 11.358 1.00 96.88 108 ASN A O 1
ATOM 937 N N . VAL A 1 109 ? -17.583 -7.905 9.319 1.00 97.56 109 VAL A N 1
ATOM 938 C CA . VAL A 1 109 ? -16.728 -6.849 8.762 1.00 97.56 109 VAL A CA 1
ATOM 939 C C . VAL A 1 109 ? -17.355 -6.270 7.505 1.00 97.56 109 VAL A C 1
ATOM 941 O O . VAL A 1 109 ? -17.572 -6.975 6.523 1.00 97.56 109 VAL A O 1
ATOM 944 N N . GLU A 1 110 ? -17.567 -4.960 7.506 1.00 96.88 110 GLU A N 1
ATOM 945 C CA . GLU A 1 110 ? -17.997 -4.213 6.328 1.00 96.88 110 GLU A CA 1
ATOM 946 C C . GLU A 1 110 ? -16.808 -3.419 5.782 1.00 96.88 110 GLU A C 1
ATOM 948 O O . GLU A 1 110 ? -16.235 -2.582 6.482 1.00 96.88 110 GLU A O 1
ATOM 953 N N . ARG A 1 111 ? -16.417 -3.691 4.533 1.00 95.50 111 ARG A N 1
ATOM 954 C CA . ARG A 1 111 ? -15.275 -3.046 3.874 1.00 95.50 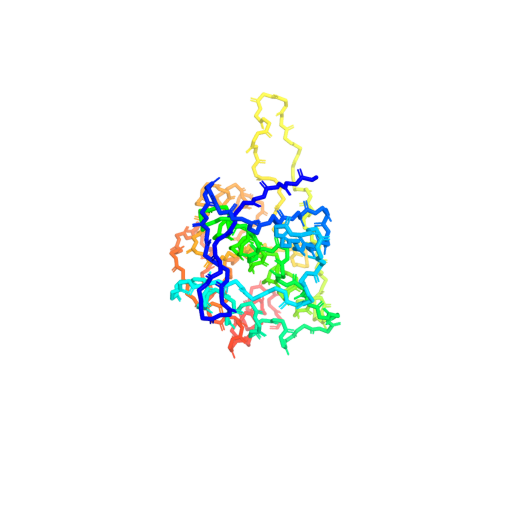111 ARG A CA 1
ATOM 955 C C . ARG A 1 111 ? -15.724 -1.820 3.084 1.00 95.50 111 ARG A C 1
ATOM 957 O O . ARG A 1 111 ? -16.673 -1.917 2.308 1.00 95.50 111 ARG A O 1
ATOM 964 N N . ASN A 1 112 ? -15.017 -0.697 3.233 1.00 91.25 112 ASN A N 1
ATOM 965 C CA . ASN A 1 112 ? -15.222 0.532 2.453 1.00 91.25 112 ASN A CA 1
ATOM 966 C C . ASN A 1 112 ? -16.683 1.029 2.420 1.00 91.25 112 ASN A C 1
ATOM 968 O O . ASN A 1 112 ? -17.124 1.635 1.436 1.00 91.25 112 ASN A O 1
ATOM 972 N N . ARG A 1 113 ? -17.456 0.761 3.482 1.00 91.81 113 ARG A N 1
ATOM 973 C CA . ARG A 1 113 ? -18.853 1.195 3.570 1.00 91.81 113 ARG A CA 1
ATOM 974 C C . ARG A 1 113 ? -18.912 2.699 3.788 1.00 91.81 113 ARG A C 1
ATOM 976 O O . ARG A 1 113 ? -18.221 3.258 4.634 1.00 91.81 113 ARG A O 1
ATOM 983 N N . GLU A 1 114 ? -19.800 3.335 3.039 1.00 89.69 114 GLU A N 1
ATOM 984 C CA . GLU A 1 114 ? -20.097 4.750 3.191 1.00 89.69 114 GLU A CA 1
ATOM 985 C C . GLU A 1 114 ? -20.851 5.024 4.495 1.00 89.69 114 GLU A C 1
ATOM 987 O O . GLU A 1 114 ? -21.920 4.460 4.734 1.00 89.69 114 GLU A O 1
ATOM 992 N N . ILE A 1 115 ? -20.287 5.894 5.334 1.00 90.69 115 ILE A N 1
ATOM 993 C CA . ILE A 1 115 ? -20.858 6.264 6.640 1.00 90.69 115 ILE A CA 1
ATOM 994 C C . ILE A 1 115 ? -21.643 7.578 6.601 1.00 90.69 115 ILE A C 1
ATOM 996 O O . ILE A 1 115 ? -22.472 7.827 7.474 1.00 90.69 115 ILE A O 1
ATOM 1000 N N . PHE A 1 116 ? -21.420 8.406 5.578 1.00 83.50 116 PHE A N 1
ATOM 1001 C CA . PHE A 1 116 ? -22.218 9.594 5.283 1.00 83.50 116 PHE A CA 1
ATOM 1002 C C . PHE A 1 116 ? -22.052 10.013 3.819 1.00 83.50 116 PHE A C 1
ATOM 1004 O O . PHE A 1 116 ? -21.006 9.780 3.216 1.00 83.50 116 PHE A O 1
ATOM 1011 N N . ILE A 1 117 ? -23.066 10.679 3.265 1.00 79.94 117 ILE A N 1
ATOM 1012 C CA . ILE A 1 117 ? -23.033 11.174 1.885 1.00 79.94 117 ILE A CA 1
ATOM 1013 C C . ILE A 1 117 ? -22.169 12.431 1.813 1.00 79.94 117 ILE A C 1
ATOM 1015 O O . ILE A 1 117 ? -22.426 13.419 2.505 1.00 79.94 117 ILE A O 1
ATOM 1019 N N . SER A 1 118 ? -21.164 12.412 0.940 1.00 73.44 118 SER A N 1
ATOM 1020 C CA . SER A 1 118 ? -20.371 13.595 0.615 1.00 73.44 118 SER A CA 1
ATOM 1021 C C . SER A 1 118 ? -21.255 14.656 -0.033 1.00 73.44 118 SER A C 1
ATOM 1023 O O . SER A 1 118 ? -21.910 14.413 -1.049 1.00 73.44 118 SER A O 1
ATOM 1025 N N . SER A 1 119 ? -21.271 15.862 0.529 1.00 67.19 119 SER A N 1
ATOM 1026 C CA . SER A 1 119 ? -21.930 16.990 -0.129 1.00 67.19 119 SER A CA 1
ATOM 1027 C C . SER A 1 119 ? -21.225 17.310 -1.449 1.00 67.19 119 SER A C 1
ATOM 1029 O O . SER A 1 119 ? -19.997 17.289 -1.517 1.00 67.19 119 SER A O 1
ATOM 1031 N N . LYS A 1 120 ? -21.981 17.716 -2.479 1.00 63.78 120 LYS A N 1
ATOM 1032 C CA . LYS A 1 120 ? -21.411 18.246 -3.735 1.00 63.78 120 LYS A CA 1
ATOM 1033 C C . LYS A 1 120 ? -20.480 19.447 -3.507 1.00 63.78 120 LYS A C 1
ATOM 1035 O O . LYS A 1 120 ? -19.623 19.709 -4.340 1.00 63.78 120 LYS A O 1
ATOM 1040 N N . LEU A 1 121 ? -20.644 20.159 -2.388 1.00 60.69 121 LEU A N 1
ATOM 1041 C CA . LEU A 1 121 ? -19.794 21.285 -1.984 1.00 60.69 121 LEU A CA 1
ATOM 1042 C C . LEU A 1 121 ? -18.478 20.841 -1.322 1.00 60.69 121 LEU A C 1
ATOM 1044 O O . LEU A 1 121 ? -17.532 21.620 -1.272 1.00 60.69 121 LEU A O 1
ATOM 1048 N N . PHE A 1 122 ? -18.399 19.593 -0.847 1.00 60.84 122 PHE A N 1
ATOM 1049 C CA . PHE A 1 122 ? -17.214 19.004 -0.217 1.00 60.84 122 PHE A CA 1
ATOM 1050 C C . PHE A 1 122 ? -16.946 17.599 -0.790 1.00 60.84 122 PHE A C 1
ATOM 1052 O O . PHE A 1 122 ? -17.065 16.602 -0.077 1.00 60.84 122 PHE A O 1
ATOM 1059 N N . PRO A 1 123 ? -16.587 17.500 -2.085 1.00 57.78 123 PRO A N 1
ATOM 1060 C CA . PRO A 1 123 ? -16.456 16.221 -2.789 1.00 57.78 123 PRO A CA 1
ATOM 1061 C C . PRO A 1 123 ? -15.281 15.352 -2.306 1.00 57.78 123 PRO A C 1
ATOM 1063 O O . PRO A 1 123 ? -15.211 14.182 -2.660 1.00 57.78 123 PRO A O 1
ATOM 1066 N N . ASN A 1 124 ? -14.380 15.903 -1.486 1.00 62.22 124 ASN A N 1
ATOM 1067 C CA . ASN A 1 124 ? -13.191 15.218 -0.967 1.00 62.22 124 ASN A CA 1
ATOM 1068 C C . ASN A 1 124 ? -13.349 14.731 0.485 1.00 62.22 124 ASN A C 1
ATOM 1070 O O . ASN A 1 124 ? -12.345 14.520 1.160 1.00 62.22 124 ASN A O 1
ATOM 1074 N N . SER A 1 125 ? -14.573 14.607 1.010 1.00 68.12 125 SER A N 1
ATOM 1075 C CA . SER A 1 125 ? -14.759 14.098 2.375 1.00 68.12 125 SER A CA 1
ATOM 1076 C C . SER A 1 125 ? -14.338 12.632 2.458 1.00 68.12 125 SER A C 1
ATOM 1078 O O . SER A 1 125 ? -14.778 11.827 1.631 1.00 68.12 125 SER A O 1
ATOM 1080 N N . HIS A 1 126 ? -13.569 12.258 3.476 1.00 78.81 126 HIS A N 1
ATOM 1081 C CA . HIS A 1 126 ? -13.262 10.858 3.712 1.00 78.81 126 HIS A CA 1
ATOM 1082 C C . HIS A 1 126 ? -14.444 10.236 4.457 1.00 78.81 126 HIS A C 1
ATOM 1084 O O . HIS A 1 126 ? -14.654 10.477 5.642 1.00 78.81 126 HIS A O 1
ATOM 1090 N N . ASN A 1 127 ? -15.259 9.456 3.749 1.00 85.69 127 ASN A N 1
ATOM 1091 C CA . ASN A 1 127 ? -16.523 8.920 4.265 1.00 85.69 127 ASN A CA 1
ATOM 1092 C C . ASN A 1 127 ? -16.606 7.389 4.226 1.00 85.69 127 ASN A C 1
ATOM 1094 O O . ASN A 1 127 ? -17.689 6.830 4.397 1.00 85.69 127 ASN A O 1
ATOM 1098 N N . ARG A 1 128 ? -15.486 6.714 3.969 1.00 92.38 128 ARG A N 1
ATOM 1099 C CA . ARG A 1 128 ? -15.395 5.257 3.859 1.00 92.38 128 ARG A CA 1
ATOM 1100 C C . ARG A 1 128 ? -14.154 4.788 4.612 1.00 92.38 128 ARG A C 1
ATOM 1102 O O . ARG A 1 128 ? -13.074 4.798 4.026 1.00 92.38 128 ARG A O 1
ATOM 1109 N N . PRO A 1 129 ? -14.277 4.452 5.908 1.00 94.06 129 PRO A N 1
ATOM 1110 C CA . PRO A 1 129 ? -13.219 3.741 6.616 1.00 94.06 129 PRO A CA 1
ATOM 1111 C C . PRO A 1 129 ? -12.889 2.444 5.883 1.00 94.06 129 PRO A C 1
ATOM 1113 O O . PRO A 1 129 ? -13.798 1.833 5.307 1.00 94.06 129 PRO A O 1
ATOM 1116 N N . ASP A 1 130 ? -11.633 2.002 5.959 1.00 96.56 130 ASP A N 1
ATOM 1117 C CA . ASP A 1 130 ? -11.239 0.747 5.308 1.00 96.56 130 ASP A CA 1
ATOM 1118 C C . ASP A 1 130 ? -12.120 -0.414 5.811 1.00 96.56 130 ASP A C 1
ATOM 1120 O O . ASP A 1 130 ? -12.668 -1.181 5.011 1.00 96.56 130 ASP A O 1
ATOM 1124 N N . PHE A 1 131 ? -12.356 -0.481 7.133 1.00 98.19 131 PHE A N 1
ATOM 1125 C CA . PHE A 1 131 ? -13.235 -1.479 7.750 1.00 98.19 131 PHE A CA 1
ATOM 1126 C C . PHE A 1 131 ? -14.107 -0.926 8.875 1.00 98.19 131 PHE A C 1
ATOM 1128 O O . PHE A 1 131 ? -13.661 -0.140 9.713 1.00 98.19 131 PHE A O 1
ATOM 1135 N N . ILE A 1 132 ? -15.327 -1.451 8.965 1.00 97.81 132 ILE A N 1
ATOM 1136 C CA . ILE A 1 132 ? -16.223 -1.299 10.111 1.00 97.81 132 ILE A CA 1
ATOM 1137 C C . ILE A 1 132 ? -16.460 -2.681 10.717 1.00 97.81 132 ILE A C 1
ATOM 1139 O O . ILE A 1 132 ? -16.830 -3.621 10.015 1.00 97.81 132 ILE A O 1
ATOM 1143 N N . ILE A 1 133 ? -16.256 -2.801 12.028 1.00 97.75 133 ILE A N 1
ATOM 1144 C CA . ILE A 1 133 ? -16.359 -4.062 12.768 1.00 97.75 133 ILE A CA 1
ATOM 1145 C C . ILE A 1 133 ? -17.613 -4.036 13.629 1.00 97.75 133 ILE A C 1
ATOM 1147 O O . ILE A 1 133 ? -17.764 -3.163 14.491 1.00 97.75 133 ILE A O 1
ATOM 1151 N N . GLU A 1 134 ? -18.516 -4.991 13.391 1.00 96.06 134 GLU A N 1
ATOM 1152 C CA . GLU A 1 134 ? -19.763 -5.183 14.151 1.00 96.06 134 GLU A CA 1
ATOM 1153 C C . GLU A 1 134 ? -20.626 -3.906 14.235 1.00 96.06 134 GLU A C 1
ATOM 1155 O O . GLU A 1 134 ? -21.357 -3.706 15.206 1.00 96.06 134 GLU A O 1
ATOM 1160 N N . ASN A 1 135 ? -20.495 -3.005 13.251 1.00 94.62 135 ASN A N 1
ATOM 1161 C CA . ASN A 1 135 ? -21.098 -1.666 13.232 1.00 94.62 135 ASN A CA 1
ATOM 1162 C C . ASN A 1 135 ? -20.778 -0.796 14.476 1.00 94.62 135 ASN A C 1
ATOM 1164 O O . ASN A 1 135 ? -21.546 0.094 14.836 1.00 94.62 135 ASN A O 1
ATOM 1168 N N . LYS A 1 136 ? -19.669 -1.072 15.178 1.00 95.44 136 LYS A N 1
ATOM 1169 C CA . LYS A 1 136 ? -19.331 -0.450 16.475 1.00 95.44 136 LYS A CA 1
ATOM 1170 C C . LYS A 1 136 ? -18.017 0.317 16.478 1.00 95.44 136 LYS A C 1
ATOM 1172 O O . LYS A 1 136 ? -17.902 1.313 17.191 1.00 95.44 136 LYS A O 1
ATOM 1177 N N . LEU A 1 137 ? -17.025 -0.153 15.730 1.00 96.56 137 LEU A N 1
ATOM 1178 C CA . LEU A 1 137 ? -15.705 0.468 15.655 1.00 96.56 137 LEU A CA 1
ATOM 1179 C C . LEU A 1 137 ? -15.173 0.444 14.226 1.00 96.56 137 LEU A C 1
ATOM 1181 O O . LEU A 1 137 ? -15.586 -0.399 13.427 1.00 96.56 137 LEU A O 1
ATOM 1185 N N . ALA A 1 138 ? -14.253 1.355 13.926 1.00 97.56 138 ALA A N 1
ATOM 1186 C CA . ALA A 1 138 ? -13.613 1.463 12.618 1.00 97.56 138 ALA A CA 1
ATOM 1187 C C . ALA A 1 138 ? -12.131 1.075 12.681 1.00 97.56 138 ALA A C 1
ATOM 1189 O O . ALA A 1 138 ? -11.449 1.346 13.672 1.00 97.56 138 ALA A O 1
ATOM 1190 N N . ILE A 1 139 ? -11.623 0.464 11.615 1.00 98.00 139 ILE A N 1
ATOM 1191 C CA . ILE A 1 139 ? -10.204 0.153 11.440 1.00 98.00 139 ILE A CA 1
ATOM 1192 C C . ILE A 1 139 ? -9.728 0.793 10.136 1.00 98.00 139 ILE A C 1
ATOM 1194 O O . ILE A 1 139 ? -10.367 0.620 9.103 1.00 98.00 139 ILE A O 1
ATOM 1198 N N . GLU A 1 140 ? -8.597 1.493 10.194 1.00 97.69 140 GLU A N 1
ATOM 1199 C CA . GLU A 1 140 ? -7.916 2.075 9.036 1.00 97.69 140 GLU A CA 1
ATOM 1200 C C . GLU A 1 140 ? -6.537 1.421 8.869 1.00 97.69 140 GLU A C 1
ATOM 1202 O O . GLU A 1 140 ? -5.711 1.455 9.785 1.00 97.69 140 GLU A O 1
ATOM 1207 N N . ALA A 1 141 ? -6.259 0.837 7.709 1.00 97.56 141 ALA A N 1
ATOM 1208 C CA . ALA A 1 141 ? -4.992 0.206 7.377 1.00 97.56 141 ALA A CA 1
ATOM 1209 C C . ALA A 1 141 ? -4.056 1.192 6.665 1.00 97.56 141 ALA A C 1
ATOM 1211 O O . ALA A 1 141 ? -4.361 1.748 5.611 1.00 97.56 141 ALA A O 1
ATOM 1212 N N . LYS A 1 142 ? -2.863 1.413 7.230 1.00 97.44 142 LYS A N 1
ATOM 1213 C CA . LYS A 1 142 ? -1.854 2.324 6.670 1.00 97.44 142 LYS A CA 1
ATOM 1214 C C . LYS A 1 142 ? -0.469 1.692 6.673 1.00 97.44 142 LYS A C 1
ATOM 1216 O O . LYS A 1 142 ? -0.120 0.911 7.547 1.00 97.44 142 LYS A O 1
ATOM 1221 N N . ILE A 1 143 ? 0.358 2.065 5.697 1.00 96.38 143 ILE A N 1
ATOM 1222 C CA . ILE A 1 143 ? 1.720 1.519 5.539 1.00 96.38 143 ILE A CA 1
ATOM 1223 C C . ILE A 1 143 ? 2.836 2.478 5.967 1.00 96.38 143 ILE A C 1
ATOM 1225 O O . ILE A 1 143 ? 3.979 2.050 6.105 1.00 96.38 143 ILE A O 1
ATOM 1229 N N . LYS A 1 144 ? 2.525 3.767 6.151 1.00 93.25 144 LYS A N 1
ATOM 1230 C CA . LYS A 1 144 ? 3.513 4.800 6.493 1.00 93.25 144 LYS A CA 1
ATOM 1231 C C . LYS A 1 144 ? 2.982 5.801 7.504 1.00 93.25 144 LYS A C 1
ATOM 1233 O O . LYS A 1 144 ? 3.588 5.966 8.553 1.00 93.25 144 LYS A O 1
ATOM 1238 N N . GLU A 1 145 ? 1.869 6.454 7.196 1.00 94.56 145 GLU A N 1
ATOM 1239 C CA . GLU A 1 145 ? 1.297 7.510 8.029 1.00 94.56 145 GLU A CA 1
ATOM 1240 C C . GLU A 1 145 ? -0.229 7.513 7.920 1.00 94.56 145 GLU A C 1
ATOM 1242 O O . GLU A 1 145 ? -0.773 7.156 6.871 1.00 94.56 145 GLU A O 1
ATOM 1247 N N . ASN A 1 146 ? -0.917 7.895 8.999 1.00 91.88 146 ASN A N 1
ATOM 1248 C CA . ASN A 1 146 ? -2.359 8.117 8.968 1.00 91.88 146 ASN A CA 1
ATOM 1249 C C . ASN A 1 146 ? -2.703 9.569 8.627 1.00 91.88 146 ASN A C 1
ATOM 1251 O O . ASN A 1 146 ? -2.098 10.509 9.137 1.00 91.88 146 ASN A O 1
ATOM 1255 N N . GLY A 1 147 ? -3.752 9.764 7.830 1.00 90.81 147 GLY A N 1
ATOM 1256 C CA . GLY A 1 147 ? -4.349 11.083 7.667 1.00 90.81 147 GLY A CA 1
ATOM 1257 C C . GLY A 1 147 ? -5.131 11.455 8.924 1.00 90.81 147 GLY A C 1
ATOM 1258 O O . GLY A 1 147 ? -6.228 10.940 9.123 1.00 90.81 147 GLY A O 1
ATOM 1259 N N . TYR A 1 148 ? -4.601 12.355 9.763 1.00 91.50 148 TYR A N 1
ATOM 1260 C CA . TYR A 1 148 ? -5.301 12.771 10.989 1.00 91.50 148 TYR A CA 1
ATOM 1261 C C . TYR A 1 148 ? -6.721 13.258 10.689 1.00 91.50 148 TYR A C 1
ATOM 1263 O O . TYR A 1 148 ? -7.653 12.824 11.360 1.00 91.50 148 TYR A O 1
ATOM 1271 N N . GLN A 1 149 ? -6.901 14.088 9.652 1.00 90.88 149 GLN A N 1
ATOM 1272 C CA . GLN A 1 149 ? -8.229 14.600 9.3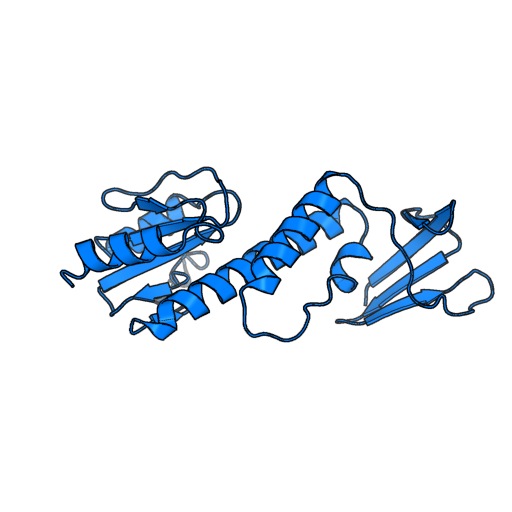13 1.00 90.88 149 GLN A CA 1
ATOM 1273 C C . GLN A 1 149 ? -9.210 13.508 8.893 1.00 90.88 149 GLN A C 1
ATOM 1275 O O . GLN A 1 149 ? -10.330 13.480 9.387 1.00 90.88 149 GLN A O 1
ATOM 1280 N N . GLN A 1 150 ? -8.763 12.567 8.062 1.00 90.88 150 GLN A N 1
ATOM 1281 C CA . GLN A 1 150 ? -9.559 11.401 7.687 1.00 90.88 150 GLN A CA 1
ATOM 1282 C C . GLN A 1 150 ? -10.036 10.640 8.935 1.00 90.88 150 GLN A C 1
ATOM 1284 O O . GLN A 1 150 ? -11.228 10.419 9.126 1.00 90.88 150 GLN A O 1
ATOM 1289 N N . THR A 1 151 ? -9.115 10.297 9.839 1.00 93.00 151 THR A N 1
ATOM 1290 C CA . THR A 1 151 ? -9.484 9.571 11.062 1.00 93.00 151 THR A CA 1
ATOM 1291 C C . THR A 1 151 ? -10.329 10.410 12.026 1.00 93.00 151 THR A C 1
ATOM 1293 O O . THR A 1 151 ? -11.193 9.871 12.715 1.00 93.00 151 THR A O 1
ATOM 1296 N N . LEU A 1 152 ? -10.138 11.733 12.052 1.00 93.06 152 LEU A N 1
ATOM 1297 C CA . LEU A 1 152 ? -10.957 12.648 12.844 1.00 93.06 152 LEU A CA 1
ATOM 1298 C C . LEU A 1 152 ? -12.403 12.682 12.335 1.00 93.06 152 LEU A C 1
ATOM 1300 O O . LEU A 1 152 ? -13.326 12.695 13.148 1.00 93.06 152 LEU A O 1
ATOM 1304 N N . GLU A 1 153 ? -12.625 12.650 11.020 1.00 91.31 153 GLU A N 1
ATOM 1305 C CA . GLU A 1 153 ? -13.968 12.548 10.439 1.00 91.31 153 GLU A CA 1
ATOM 1306 C C . GLU A 1 153 ? -14.661 11.252 10.859 1.00 91.31 153 GLU A C 1
ATOM 1308 O O . GLU A 1 153 ? -15.791 11.294 11.346 1.00 91.31 153 GLU A O 1
ATOM 1313 N N . TYR A 1 154 ? -13.960 10.121 10.784 1.00 93.94 154 TYR A N 1
ATOM 1314 C CA . TYR A 1 154 ? -14.497 8.829 11.216 1.00 93.94 154 TYR A CA 1
ATOM 1315 C C . TYR A 1 154 ? -14.823 8.794 12.711 1.00 93.94 154 TYR A C 1
ATOM 1317 O O . TYR A 1 154 ? -15.835 8.219 13.113 1.00 93.94 154 TYR A O 1
ATOM 1325 N N . SER A 1 155 ? -14.013 9.457 13.541 1.00 94.12 155 SER A N 1
ATOM 1326 C CA . SER A 1 155 ? -14.206 9.482 14.997 1.00 94.12 155 SER A CA 1
ATOM 1327 C C . SER A 1 155 ? -15.523 10.136 15.445 1.00 94.12 155 SER A C 1
ATOM 1329 O O . SER A 1 155 ? -15.999 9.878 16.549 1.00 94.12 155 SER A O 1
ATOM 1331 N N . LYS A 1 156 ? -16.159 10.935 14.574 1.00 92.69 156 LYS A N 1
ATOM 1332 C CA . LYS A 1 156 ? -17.495 11.512 14.811 1.00 92.69 156 LYS A CA 1
ATOM 1333 C C . LYS A 1 156 ? -18.609 10.459 14.794 1.00 92.69 156 LYS A C 1
ATOM 1335 O O . LYS A 1 156 ? -19.652 10.681 15.399 1.00 92.69 156 LYS A O 1
ATOM 1340 N N . TYR A 1 157 ? -18.386 9.338 14.108 1.00 93.88 157 TYR A N 1
ATOM 1341 C CA . TYR A 1 157 ? -19.351 8.245 13.947 1.00 93.88 157 TYR A CA 1
ATOM 1342 C C . TYR A 1 157 ? -18.966 7.018 14.777 1.00 93.88 157 TYR A C 1
ATOM 1344 O O . TYR A 1 157 ? -19.837 6.314 15.282 1.00 93.88 157 TYR A O 1
ATOM 1352 N N . PHE A 1 158 ? -17.665 6.797 14.976 1.00 95.56 158 PHE A N 1
ATOM 1353 C CA . PHE A 1 158 ? -17.140 5.697 15.778 1.00 95.56 158 PHE A CA 1
ATOM 1354 C C . PHE A 1 158 ? -16.324 6.229 16.950 1.00 95.56 158 PHE A C 1
ATOM 1356 O O . PHE A 1 158 ? -15.202 6.714 16.785 1.00 95.56 158 PHE A O 1
ATOM 1363 N N . LYS A 1 159 ? -16.872 6.070 18.161 1.00 95.06 159 LYS A N 1
ATOM 1364 C CA . LYS A 1 159 ? -16.181 6.436 19.407 1.00 95.06 159 LYS A CA 1
ATOM 1365 C C . LYS A 1 159 ? -14.827 5.734 19.537 1.00 95.06 159 LYS A C 1
ATOM 1367 O O . LYS A 1 159 ? -13.888 6.331 20.049 1.00 95.06 159 LYS A O 1
ATOM 1372 N N . PHE A 1 160 ? -14.739 4.483 19.092 1.00 97.44 160 PHE A N 1
ATOM 1373 C CA . PHE A 1 160 ? -13.513 3.695 19.112 1.00 97.44 160 PHE A CA 1
ATOM 1374 C C . PHE A 1 160 ? -13.091 3.357 17.687 1.00 97.44 160 PHE A C 1
ATOM 1376 O O . PHE A 1 160 ? -13.921 3.010 16.847 1.00 97.44 160 PHE A O 1
ATOM 1383 N N . GLY A 1 161 ? -11.791 3.408 17.438 1.00 97.50 161 GLY A N 1
ATOM 1384 C CA . GLY A 1 161 ? -11.212 2.937 16.193 1.00 97.50 161 GLY A CA 1
ATOM 1385 C C . GLY A 1 161 ? -9.720 2.684 16.327 1.00 97.50 161 GLY A C 1
ATOM 1386 O O . GLY A 1 161 ? -9.095 3.078 17.315 1.00 97.50 161 GLY A O 1
ATOM 1387 N N . ALA A 1 162 ? -9.143 2.000 15.350 1.00 98.00 162 ALA A N 1
ATOM 1388 C CA . ALA A 1 162 ? -7.710 1.757 15.327 1.00 98.00 162 ALA A CA 1
ATOM 1389 C C . ALA A 1 162 ? -7.118 2.073 13.960 1.00 98.00 162 ALA A C 1
ATOM 1391 O O . ALA A 1 162 ? -7.703 1.756 12.929 1.00 98.00 162 ALA A O 1
ATOM 1392 N N . ILE A 1 163 ? -5.919 2.647 13.961 1.00 98.25 163 ILE A N 1
ATOM 1393 C CA . ILE A 1 163 ? -5.062 2.656 12.784 1.00 98.25 163 ILE A CA 1
ATOM 1394 C C . ILE A 1 163 ? -4.089 1.491 12.912 1.00 98.25 163 ILE A C 1
ATOM 1396 O O . ILE A 1 163 ? -3.319 1.418 13.874 1.00 98.25 163 ILE A O 1
ATOM 1400 N N . VAL A 1 164 ? -4.117 0.585 11.943 1.00 98.38 164 VAL A N 1
ATOM 1401 C CA . VAL A 1 164 ? -3.254 -0.592 11.898 1.00 98.38 164 VAL A CA 1
ATOM 1402 C C . VAL A 1 164 ? -2.123 -0.384 10.900 1.00 98.38 164 VAL A C 1
ATOM 1404 O O . VAL A 1 164 ? -2.332 0.130 9.803 1.00 98.38 164 VAL A O 1
ATOM 1407 N N . PHE A 1 165 ? -0.919 -0.804 11.282 1.00 98.44 165 PHE A N 1
ATOM 1408 C CA . PHE A 1 165 ? 0.277 -0.764 10.447 1.00 98.44 165 PHE A CA 1
ATOM 1409 C C . PHE A 1 165 ? 0.884 -2.159 10.314 1.00 98.44 165 PHE A C 1
ATOM 1411 O O . PHE A 1 165 ? 0.917 -2.906 11.304 1.00 98.44 165 PHE A O 1
ATOM 1418 N N . PRO A 1 166 ? 1.431 -2.515 9.137 1.00 97.25 166 PRO A N 1
ATOM 1419 C CA . PRO A 1 166 ? 2.004 -3.838 8.931 1.00 97.25 166 PRO A CA 1
ATOM 1420 C C . PRO A 1 166 ? 3.238 -4.058 9.808 1.00 97.25 166 PRO A C 1
ATOM 1422 O O . PRO A 1 166 ? 3.394 -5.133 10.386 1.00 97.25 166 PRO A O 1
ATOM 1425 N N . PHE A 1 167 ? 4.076 -3.021 9.944 1.00 95.50 167 PHE A N 1
ATOM 1426 C CA . PHE A 1 167 ? 5.341 -3.037 10.685 1.00 95.50 167 PHE A CA 1
ATOM 1427 C C . PHE A 1 167 ? 5.441 -1.811 11.599 1.00 95.50 167 PHE A C 1
ATOM 1429 O O . PHE A 1 167 ? 5.140 -1.889 12.784 1.00 95.50 167 PHE A O 1
ATOM 1436 N N . SER A 1 168 ? 5.772 -0.651 11.038 1.00 94.62 168 SER A N 1
ATOM 1437 C CA . SER A 1 168 ? 5.885 0.629 11.738 1.00 94.62 168 SER A CA 1
ATOM 1438 C C . SER A 1 168 ? 5.243 1.748 10.918 1.00 94.62 168 SER A C 1
ATOM 1440 O O . SER A 1 168 ? 4.913 1.561 9.746 1.00 94.62 168 SER A O 1
ATOM 1442 N N . GLY A 1 169 ? 5.058 2.909 11.540 1.00 93.50 169 GLY A N 1
ATOM 1443 C CA . GLY A 1 169 ? 4.524 4.092 10.881 1.00 93.50 169 GLY A CA 1
ATOM 1444 C C . GLY A 1 169 ? 4.469 5.291 11.818 1.00 93.50 169 GLY A C 1
ATOM 1445 O O . GLY A 1 169 ? 4.756 5.181 13.009 1.00 93.50 169 GLY A O 1
ATOM 1446 N N . ILE A 1 170 ? 4.099 6.435 11.259 1.00 96.06 170 ILE A N 1
ATOM 1447 C CA . ILE A 1 170 ? 3.793 7.657 11.993 1.00 96.06 170 ILE A CA 1
ATOM 1448 C C . ILE A 1 170 ? 2.294 7.641 12.260 1.00 96.06 170 ILE A C 1
ATOM 1450 O O . ILE A 1 170 ? 1.492 7.574 11.330 1.00 96.06 170 ILE A O 1
ATOM 1454 N N . CYS A 1 171 ? 1.915 7.671 13.532 1.00 95.25 171 CYS A N 1
ATOM 1455 C CA . CYS A 1 171 ? 0.516 7.615 13.910 1.00 95.25 171 CYS A CA 1
ATOM 1456 C C . CYS A 1 171 ? 0.162 8.729 14.886 1.00 95.25 171 CYS A C 1
ATOM 1458 O O . CYS A 1 171 ? 0.744 8.840 15.965 1.00 95.25 171 CYS A O 1
ATOM 1460 N N . LYS A 1 172 ? -0.836 9.520 14.508 1.00 94.31 172 LYS A N 1
ATOM 1461 C CA . LYS A 1 172 ? -1.484 10.512 15.355 1.00 94.31 172 LYS A CA 1
ATOM 1462 C C . LYS A 1 172 ? -2.989 10.240 15.322 1.00 94.31 172 LYS A C 1
ATOM 1464 O O . LYS A 1 172 ? -3.661 10.718 14.408 1.00 94.31 172 LYS A O 1
ATOM 1469 N N . PRO A 1 173 ? -3.515 9.416 16.240 1.00 94.69 173 PRO A N 1
ATOM 1470 C CA . PRO A 1 173 ? -4.925 9.064 16.255 1.00 94.69 173 PRO A CA 1
ATOM 1471 C C . PRO A 1 173 ? -5.757 10.173 16.927 1.00 94.69 173 PRO A C 1
ATOM 1473 O O . PRO A 1 173 ? -5.230 10.918 17.761 1.00 94.69 173 PRO A O 1
ATOM 1476 N N . PRO A 1 174 ? -7.054 10.298 16.599 1.00 94.94 174 PRO A N 1
ATOM 1477 C CA . PRO A 1 174 ? -7.986 11.099 17.388 1.00 94.94 174 PRO A CA 1
ATOM 1478 C C . PRO A 1 174 ? -8.214 10.475 18.778 1.00 94.94 174 PRO A C 1
ATOM 1480 O O . PRO A 1 174 ? -7.760 9.368 19.076 1.00 94.94 174 PRO A O 1
ATOM 1483 N N . LEU A 1 175 ? -8.918 11.195 19.656 1.00 94.19 175 LEU A N 1
ATOM 1484 C CA . LEU A 1 175 ? -9.212 10.724 21.012 1.00 94.19 175 LEU A CA 1
ATOM 1485 C C . LEU A 1 175 ? -9.939 9.365 20.983 1.00 94.19 175 LEU A C 1
ATOM 1487 O O . LEU A 1 175 ? -10.825 9.154 20.161 1.00 94.19 175 LEU A O 1
ATOM 1491 N N . PHE A 1 176 ? -9.565 8.463 21.897 1.00 94.25 176 PHE A N 1
ATOM 1492 C CA . PHE A 1 176 ? -10.070 7.081 22.014 1.00 94.25 176 PHE A CA 1
ATOM 1493 C C . PHE A 1 176 ? -9.745 6.141 20.844 1.00 94.25 176 PHE A C 1
ATOM 1495 O O . PHE A 1 176 ? -10.105 4.963 20.896 1.00 94.25 176 PHE A O 1
ATOM 1502 N N . TRP A 1 177 ? -9.027 6.615 19.827 1.00 97.38 177 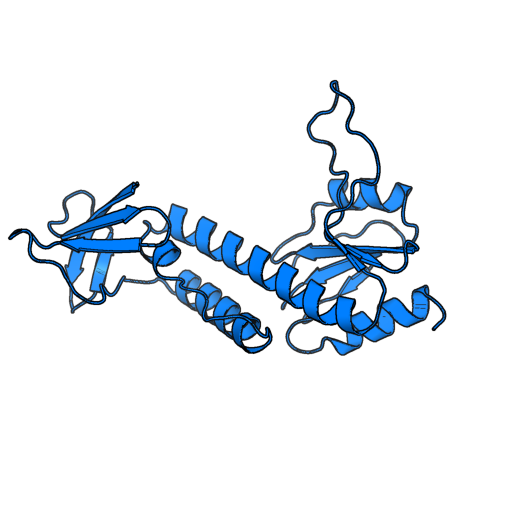TRP A N 1
ATOM 1503 C CA . TRP A 1 177 ? -8.480 5.762 18.783 1.00 97.38 177 TRP A CA 1
ATOM 1504 C C . TRP A 1 177 ? -7.060 5.314 19.130 1.00 97.38 177 TRP A C 1
ATOM 1506 O O . TRP A 1 177 ? -6.330 5.996 19.847 1.00 97.38 177 TRP A O 1
ATOM 1516 N N . SER A 1 178 ? -6.664 4.141 18.643 1.00 97.25 178 SER A N 1
ATOM 1517 C CA . SER A 1 178 ? -5.363 3.535 18.955 1.00 97.25 178 SER A CA 1
ATOM 1518 C C . SER A 1 178 ? -4.531 3.267 17.708 1.00 97.25 178 SER A C 1
ATOM 1520 O O . SER A 1 178 ? -5.062 3.037 16.628 1.00 97.25 178 SER A O 1
ATOM 1522 N N . CYS A 1 179 ? -3.212 3.248 17.870 1.00 97.50 179 CYS A N 1
ATOM 1523 C CA . CYS A 1 179 ? -2.284 2.816 16.830 1.00 97.50 179 CYS A CA 1
ATOM 1524 C C . CYS A 1 179 ? -1.817 1.398 17.140 1.00 97.50 179 CYS A C 1
ATOM 1526 O O . CYS A 1 179 ? -1.332 1.136 18.242 1.00 97.50 179 CYS A O 1
ATOM 1528 N N . ILE A 1 180 ? -1.937 0.493 16.174 1.00 97.81 180 ILE A N 1
ATOM 1529 C CA . ILE A 1 180 ? -1.541 -0.906 16.324 1.00 97.81 180 ILE A CA 1
ATOM 1530 C C . ILE A 1 180 ? -0.490 -1.218 15.264 1.00 97.81 180 ILE A C 1
ATOM 1532 O O . ILE A 1 180 ? -0.759 -1.201 14.067 1.00 97.81 180 ILE A O 1
ATOM 1536 N N . TYR A 1 181 ? 0.726 -1.492 15.718 1.00 97.62 181 TYR A N 1
ATOM 1537 C CA . TYR A 1 181 ? 1.886 -1.752 14.868 1.00 97.62 181 TYR A CA 1
ATOM 1538 C C . TYR A 1 181 ? 2.187 -3.247 14.763 1.00 97.62 181 TYR A C 1
ATOM 1540 O O . TYR A 1 181 ? 1.684 -4.043 15.557 1.00 97.62 181 TYR A O 1
ATOM 1548 N N . ASN A 1 182 ? 3.066 -3.614 13.827 1.00 96.38 182 ASN A N 1
ATOM 1549 C CA . ASN A 1 182 ? 3.544 -4.982 13.620 1.00 96.38 182 ASN A CA 1
ATOM 1550 C C . ASN A 1 182 ? 2.426 -6.015 13.409 1.00 96.38 182 ASN A C 1
ATOM 1552 O O . ASN A 1 182 ? 2.591 -7.179 13.762 1.00 96.38 182 ASN A O 1
ATOM 1556 N N . THR A 1 183 ? 1.295 -5.626 12.818 1.00 97.06 183 THR A N 1
ATOM 1557 C CA . THR A 1 183 ? 0.126 -6.516 12.657 1.00 97.06 183 THR A CA 1
ATOM 1558 C C . THR A 1 183 ? 0.374 -7.715 11.735 1.00 97.06 183 THR A C 1
ATOM 1560 O O . THR A 1 183 ? -0.328 -8.721 11.822 1.00 97.06 183 THR A O 1
ATOM 1563 N N . VAL A 1 184 ? 1.400 -7.655 10.883 1.00 95.88 184 VAL A N 1
ATOM 1564 C CA . VAL A 1 184 ? 1.847 -8.798 10.064 1.00 95.88 184 VAL A CA 1
ATOM 1565 C C . VAL A 1 184 ? 2.606 -9.832 10.906 1.00 95.88 184 VAL A C 1
ATOM 1567 O O . VAL A 1 184 ? 2.574 -11.023 10.606 1.00 95.88 184 VAL A O 1
ATOM 1570 N N . ILE A 1 185 ? 3.289 -9.386 11.963 1.00 94.88 185 ILE A N 1
ATOM 1571 C CA . ILE A 1 185 ? 4.115 -10.231 12.838 1.00 94.88 185 ILE A CA 1
ATOM 1572 C C . ILE A 1 185 ? 3.295 -10.734 14.034 1.00 94.88 185 ILE A C 1
ATOM 1574 O O . ILE A 1 185 ? 3.377 -11.906 14.388 1.00 94.88 185 ILE A O 1
ATOM 1578 N N . ASP A 1 186 ? 2.494 -9.857 14.641 1.00 95.31 186 ASP A N 1
ATOM 1579 C CA . ASP A 1 186 ? 1.700 -10.122 15.841 1.00 95.31 186 ASP A CA 1
ATOM 1580 C C . ASP A 1 186 ? 0.241 -9.653 15.658 1.00 95.31 186 ASP A C 1
ATOM 1582 O O . ASP A 1 186 ? -0.172 -8.621 16.203 1.00 95.31 186 ASP A O 1
ATOM 1586 N N . PRO A 1 187 ? -0.575 -10.397 14.886 1.00 95.06 187 PRO A N 1
ATOM 1587 C CA . PRO A 1 187 ? -1.981 -10.053 14.674 1.00 95.06 187 PRO A CA 1
ATOM 1588 C C . PRO A 1 187 ? -2.827 -10.175 15.952 1.00 95.06 187 PRO A C 1
ATOM 1590 O O . PRO A 1 187 ? -3.908 -9.592 16.031 1.00 95.06 187 PRO A O 1
ATOM 1593 N N . LYS A 1 188 ? -2.347 -10.884 16.988 1.00 96.06 188 LYS A N 1
ATOM 1594 C CA . LYS A 1 188 ? -3.096 -11.084 18.241 1.00 96.06 188 LYS A CA 1
ATOM 1595 C C . LYS A 1 188 ? -3.387 -9.766 18.949 1.00 96.06 188 LYS A C 1
ATOM 1597 O O . LYS A 1 188 ? -4.462 -9.620 19.517 1.00 96.06 188 LYS A O 1
ATOM 1602 N N . ARG A 1 189 ? -2.488 -8.780 18.859 1.00 95.75 189 ARG A N 1
ATOM 1603 C CA . ARG A 1 189 ? -2.712 -7.443 19.438 1.00 95.75 189 ARG A CA 1
ATOM 1604 C C . ARG A 1 189 ? -3.942 -6.750 18.867 1.00 95.75 189 ARG A C 1
ATOM 1606 O O . ARG A 1 189 ? -4.685 -6.133 19.624 1.00 95.75 189 ARG A O 1
ATOM 1613 N N . LEU A 1 190 ? -4.163 -6.864 17.556 1.00 97.25 190 LEU A N 1
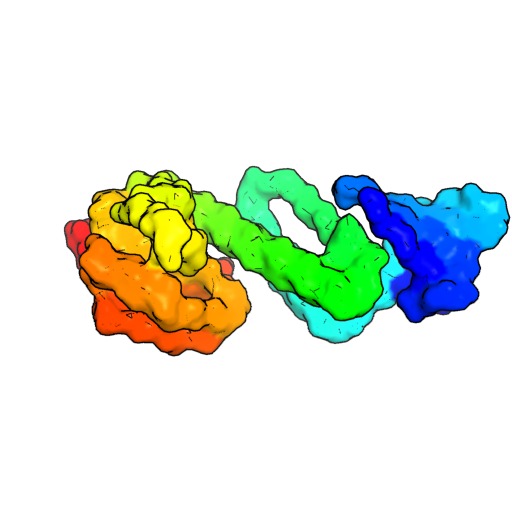ATOM 1614 C CA . LEU A 1 190 ? -5.353 -6.313 16.906 1.00 97.25 190 LEU A CA 1
ATOM 161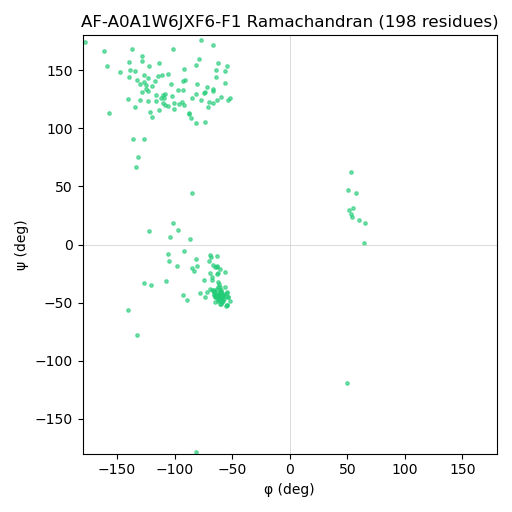5 C C . LEU A 1 190 ? -6.614 -6.982 17.452 1.00 97.25 190 LEU A C 1
ATOM 1617 O O . LEU A 1 190 ? -7.561 -6.306 17.842 1.00 97.25 190 LEU A O 1
ATOM 1621 N N . PHE A 1 191 ? -6.595 -8.308 17.538 1.00 97.50 191 PHE A N 1
ATOM 1622 C CA . PHE A 1 191 ? -7.705 -9.087 18.068 1.00 97.50 191 PHE A CA 1
ATOM 1623 C C . PHE A 1 191 ? -8.032 -8.744 19.522 1.00 97.50 191 PHE A C 1
ATOM 1625 O O . PHE A 1 191 ? -9.174 -8.393 19.802 1.00 97.50 191 PHE A O 1
ATOM 1632 N N . SER A 1 192 ? -7.038 -8.752 20.412 1.00 96.50 192 SER A N 1
ATOM 1633 C CA . SER A 1 192 ? -7.226 -8.390 21.820 1.00 96.50 192 SER A CA 1
ATOM 1634 C C . SER A 1 192 ? -7.751 -6.966 21.988 1.00 96.50 192 SER A C 1
ATOM 1636 O O . SER A 1 192 ? -8.608 -6.723 22.832 1.00 96.50 192 SER A O 1
ATOM 1638 N N . TRP A 1 193 ? -7.266 -6.021 21.178 1.00 97.12 193 TRP A N 1
ATOM 1639 C CA . TRP A 1 193 ? -7.768 -4.650 21.203 1.00 97.12 193 TRP A CA 1
ATOM 1640 C C . TRP A 1 193 ? -9.249 -4.597 20.813 1.00 97.12 193 TRP A C 1
ATOM 1642 O O . TRP A 1 193 ? -10.044 -4.007 21.538 1.00 97.12 193 TRP A O 1
ATOM 1652 N N . ILE A 1 194 ? -9.635 -5.252 19.712 1.00 97.44 194 ILE A N 1
ATOM 1653 C CA . ILE A 1 194 ? -11.031 -5.273 19.251 1.00 97.44 194 ILE A CA 1
ATOM 1654 C C . ILE A 1 194 ? -11.951 -5.856 20.333 1.00 97.44 194 ILE A C 1
ATOM 1656 O O . ILE A 1 194 ? -12.994 -5.273 20.618 1.00 97.44 194 ILE A O 1
ATOM 1660 N N . ASP A 1 195 ? -11.553 -6.951 20.978 1.00 96.69 195 ASP A N 1
ATOM 1661 C CA . ASP A 1 195 ? -12.361 -7.625 22.004 1.00 96.69 195 ASP A CA 1
ATOM 1662 C C . ASP A 1 195 ? -12.666 -6.748 23.205 1.00 96.69 195 ASP A C 1
ATOM 1664 O O . ASP A 1 195 ? -13.824 -6.642 23.614 1.00 96.69 195 ASP A O 1
ATOM 1668 N N . ILE A 1 196 ? -11.649 -6.044 23.710 1.00 95.81 196 ILE A N 1
ATOM 1669 C CA . ILE A 1 196 ? -11.793 -5.106 24.827 1.00 95.81 196 ILE A CA 1
ATOM 1670 C C . ILE A 1 196 ? -12.893 -4.081 24.522 1.00 95.81 196 ILE A C 1
ATOM 1672 O O . ILE A 1 196 ? -13.751 -3.815 25.366 1.00 95.81 196 ILE A O 1
ATOM 1676 N N . TYR A 1 197 ? -12.904 -3.526 23.306 1.00 95.00 197 TYR A N 1
ATOM 1677 C CA . TYR A 1 197 ? -13.873 -2.497 22.918 1.00 95.00 197 TYR A CA 1
ATOM 1678 C C . TYR A 1 197 ? -15.226 -3.057 22.470 1.00 95.00 197 TYR A C 1
ATOM 1680 O O . TYR A 1 197 ? -16.239 -2.363 22.581 1.00 95.00 197 TYR A O 1
ATOM 1688 N N . LEU A 1 198 ? -15.281 -4.315 22.029 1.00 93.19 198 LEU A N 1
ATOM 1689 C CA . LEU A 1 198 ? -16.536 -5.025 21.779 1.00 93.19 198 LEU A CA 1
ATOM 1690 C C . LEU A 1 198 ? -17.161 -5.620 23.048 1.00 93.19 198 LEU A C 1
ATOM 1692 O O . LEU A 1 198 ? -18.340 -5.982 23.001 1.00 93.19 198 LEU A O 1
ATOM 1696 N N . LYS A 1 199 ? -16.415 -5.671 24.162 1.00 87.44 199 LYS A N 1
ATOM 1697 C CA . LYS A 1 199 ? -16.760 -6.389 25.401 1.00 87.44 199 LYS A CA 1
ATOM 1698 C C . LYS A 1 199 ? -16.995 -7.886 25.149 1.00 87.44 199 LYS A C 1
ATOM 1700 O O . LYS A 1 199 ? -17.995 -8.436 25.612 1.00 87.44 199 LYS A O 1
ATOM 1705 N N . LYS A 1 200 ? -16.110 -8.497 24.362 1.00 71.44 200 LYS A N 1
ATOM 1706 C CA . LYS A 1 200 ? -16.082 -9.935 24.057 1.00 71.44 200 LYS A CA 1
ATOM 1707 C C . LYS A 1 200 ? -14.892 -10.610 24.733 1.00 71.44 200 LYS A C 1
ATOM 1709 O O . LYS A 1 200 ? -13.929 -9.891 25.077 1.00 71.44 200 LYS A O 1
#

Solvent-accessible surface area (backbone atoms only — not comparable to full-atom values): 11355 Å² total; per-residue (Å²): 118,49,78,48,32,18,36,78,54,95,84,23,38,36,82,28,92,85,29,61,30,42,36,40,40,41,86,86,44,72,48,36,26,43,82,86,69,47,75,48,80,83,77,43,63,65,70,56,75,64,56,50,52,54,51,53,50,38,53,58,55,52,76,74,41,101,64,78,88,79,81,55,59,61,30,60,76,42,55,71,72,64,15,51,54,44,48,52,52,50,42,42,51,53,49,43,53,43,51,50,59,63,44,52,78,78,45,59,64,44,68,54,50,72,79,56,87,64,47,89,91,43,77,82,60,66,38,48,52,54,27,32,42,72,87,58,32,37,38,37,72,37,67,49,56,62,59,47,66,47,49,45,54,46,45,78,80,21,68,35,34,36,43,37,18,54,54,56,67,52,75,62,68,47,83,72,35,43,79,43,58,28,41,75,81,47,50,62,60,59,52,55,54,51,25,65,78,68,73,102

Foldseek 3Di:
DDKFAFADDPQATDGDRPHQKIWDQDDPDIWIAGVVRDTDPPRHYDDDPLLVVLVVLLVLLVVQDPDDDDDLPSLRSDDDVSSNVVSQVSSQVSQLVSVCVVQVVPFDKDAQDFQDDADPVGNPQLGGARIDTPQAEGEHEDAAEDDQRNQVSVCVRHVEYEYEYCADYHYDHDPNYYYHHNCSPCVVVVVVVVCVRVVD